Protein AF-A4FJW1-F1 (afdb_monomer_lite)

Foldseek 3Di:
DAAEEEEAQQQPPCLVVQLVLLVVLQHAEYEYCDPVSQVPHDPSYAYEHEADDDPRPQQDQRHAAYEYEPVCVVCQVVVCVRHVNHFYAYEAEADDDVSLVVLLVRLQPGQEYEYEYPDPDCVSVVVSVVSNVPHNHFYEYEDPDLVCLLVQLPPPVNHGSHYYYYDHDNPSSVSNSVSNDPDPPDDDDDDDDDPDDDDLPAFDKDWDDCLVPDDPVQADFDDPDPVHTDGDHFPNDDDPPDDDDPRDGDTDIDGDHPDDDDDDDDD

Secondary structure (DSSP, 8-state):
--EEEEE-TT-GGGHHHHHHHHHHTT-SEEEES-HHHHHTS-TTSEEEEEE-SSPPPP--TT-SEEEEEGGGGGGHHHHHHH-TTSEEEEEEEE-SHHHHHHHHHHHHH-SEEEEEE-SSSSHHHHHHHHHTTT-SSEEEEEESSTTHHHHHHHTTTT--SEEEEE--STTHHHHHHHHHS----------------------EEEEE--TTT--TT-EEEEEEETTEEEEEE-TTS-BTTB---TT-PPPEEEEE-------PPP-

Sequence (267 aa):
MKLCWLDIRGAGGAKDAIIEEAVHQRVDAVLSDDVADLASLPPTVTRVLMVSRGELPRAADEVDAVIVDSALDAERAEIAELYPKAEIGRFVEIVDSDTLDLACEAARTDPWSVLWFHEPTKIPLEIVLAAANNSKGGVITVARKMPDVEILCGVLERGSDGVMLAVNDVGDATEFKERTRASTPDLALVALTVTEINDVGMGDRACVDTCSYLREDEGLLIGSRSSGLVLSCSETHPCRTCRPGPSESTPAAFTRTRSRRTVGRTT

Radius of gyration: 24.91 Å; chains: 1; bounding box: 63×53×59 Å

InterPro domains:
  IPR002812 3-dehydroquinate synthase [PTHR33563] (49-235)
  IPR030960 3-dehydroquinate synthase, N-terminal domain [PF01959] (1-178)
  IPR056179 3-dehydroquinate synthase, C-terminal domain [PF26558] (192-239)

Organism: Saccharopolyspora erythraea (strain ATCC 11635 / DSM 40517 / JCM 4748 / NBRC 13426 / NCIMB 8594 / NRRL 2338) (NCBI:txid405948)

pLDDT: mean 80.31, std 16.77, range [32.91, 96.5]

Structure (mmCIF, N/CA/C/O backbone):
data_AF-A4FJW1-F1
#
_entry.id   AF-A4FJW1-F1
#
loop_
_atom_site.group_PDB
_atom_site.id
_atom_site.type_symbol
_atom_site.label_atom_id
_atom_site.label_alt_id
_atom_site.label_comp_id
_atom_site.label_asym_id
_atom_site.label_entity_id
_atom_site.label_seq_id
_atom_site.pdbx_PDB_ins_code
_atom_site.Cartn_x
_atom_site.Cartn_y
_atom_site.Cartn_z
_atom_site.occupancy
_atom_site.B_iso_or_equiv
_atom_site.auth_seq_id
_atom_site.auth_comp_id
_atom_site.auth_asym_id
_atom_site.auth_atom_id
_atom_site.pdbx_PDB_model_num
ATOM 1 N N . MET A 1 1 ? -9.946 -0.770 4.465 1.00 62.22 1 MET A N 1
ATOM 2 C CA . MET A 1 1 ? -8.881 -1.711 4.867 1.00 62.22 1 MET A CA 1
ATOM 3 C C . MET A 1 1 ? -7.693 -1.444 3.961 1.00 62.22 1 MET A C 1
ATOM 5 O O . MET A 1 1 ? -7.930 -1.135 2.802 1.00 62.22 1 MET A O 1
ATOM 9 N N . LYS A 1 2 ? -6.473 -1.433 4.499 1.00 81.62 2 LYS A N 1
ATOM 10 C CA . LYS A 1 2 ? -5.253 -1.140 3.734 1.00 81.62 2 LYS A CA 1
ATOM 11 C C . LYS A 1 2 ? -4.786 -2.378 2.979 1.00 81.62 2 LYS A C 1
ATOM 13 O O . LYS A 1 2 ? -4.938 -3.476 3.510 1.00 81.62 2 LYS A O 1
ATOM 18 N N . LEU A 1 3 ? -4.223 -2.183 1.789 1.00 90.56 3 LEU A N 1
ATOM 19 C CA . LEU A 1 3 ? -3.562 -3.255 1.050 1.00 90.56 3 LEU A CA 1
ATOM 20 C C . LEU A 1 3 ? -2.252 -3.631 1.757 1.00 90.56 3 LEU A C 1
ATOM 22 O O . LEU A 1 3 ? -1.462 -2.757 2.119 1.00 90.56 3 LEU A O 1
ATOM 26 N N . CYS A 1 4 ? -2.025 -4.927 1.944 1.00 93.12 4 CYS A N 1
ATOM 27 C CA . CYS A 1 4 ? -0.812 -5.493 2.525 1.00 93.12 4 CYS A CA 1
ATOM 28 C C . CYS A 1 4 ? 0.021 -6.143 1.423 1.00 93.12 4 CYS A C 1
ATOM 30 O O . CYS A 1 4 ? -0.367 -7.191 0.902 1.00 93.12 4 CYS A O 1
ATOM 32 N N . TRP A 1 5 ? 1.148 -5.527 1.075 1.00 96.06 5 TRP A N 1
ATOM 33 C CA . TRP A 1 5 ? 2.090 -6.054 0.090 1.00 96.06 5 TRP A CA 1
ATOM 34 C C . TRP A 1 5 ? 3.310 -6.637 0.806 1.00 96.06 5 TRP A C 1
ATOM 36 O O . TRP A 1 5 ? 3.876 -6.000 1.696 1.00 96.06 5 TRP A O 1
ATOM 46 N N . LEU A 1 6 ? 3.721 -7.843 0.432 1.00 95.25 6 LEU A N 1
ATOM 47 C CA . LEU A 1 6 ? 4.927 -8.477 0.964 1.00 95.25 6 LEU A CA 1
ATOM 48 C C . LEU A 1 6 ? 6.019 -8.516 -0.094 1.00 95.25 6 LEU A C 1
ATOM 50 O O . LEU A 1 6 ? 5.778 -8.999 -1.192 1.00 95.25 6 LEU A O 1
ATOM 54 N N . ASP A 1 7 ? 7.215 -8.051 0.247 1.00 95.25 7 ASP A N 1
ATOM 55 C CA . ASP A 1 7 ? 8.407 -8.195 -0.589 1.00 95.25 7 ASP A CA 1
ATOM 56 C C . ASP A 1 7 ? 9.228 -9.392 -0.091 1.00 95.25 7 ASP A C 1
ATOM 58 O O . ASP A 1 7 ? 9.720 -9.395 1.041 1.00 95.25 7 ASP A O 1
ATOM 62 N N . ILE A 1 8 ? 9.343 -10.422 -0.933 1.00 93.75 8 ILE A N 1
ATOM 63 C CA . ILE A 1 8 ? 10.013 -11.692 -0.609 1.00 93.75 8 ILE A CA 1
ATOM 64 C C . ILE A 1 8 ? 11.393 -11.828 -1.262 1.00 93.75 8 ILE A C 1
ATOM 66 O O . ILE A 1 8 ? 12.035 -12.872 -1.129 1.00 93.75 8 ILE A O 1
ATOM 70 N N . ARG A 1 9 ? 11.895 -10.790 -1.945 1.00 90.62 9 ARG A N 1
ATOM 71 C CA . ARG A 1 9 ? 13.197 -10.844 -2.639 1.00 90.62 9 ARG A CA 1
ATOM 72 C C . ARG A 1 9 ? 14.351 -11.183 -1.688 1.00 90.62 9 ARG A C 1
ATOM 74 O O . ARG A 1 9 ? 15.292 -11.874 -2.068 1.00 90.62 9 ARG A O 1
ATOM 81 N N . GLY A 1 10 ? 14.254 -10.746 -0.429 1.00 85.50 10 GLY A N 1
ATOM 82 C CA . GLY A 1 10 ? 15.247 -10.990 0.626 1.00 85.50 10 GLY A CA 1
ATOM 83 C C . GLY A 1 10 ? 15.102 -12.309 1.397 1.00 85.50 10 GLY A C 1
ATOM 84 O O . GLY A 1 10 ? 16.030 -12.689 2.106 1.00 85.50 10 GLY A O 1
ATOM 85 N N . ALA A 1 11 ? 13.996 -13.044 1.235 1.00 83.62 11 ALA A N 1
ATOM 86 C CA . ALA A 1 11 ? 13.625 -14.166 2.109 1.00 83.62 11 ALA A CA 1
ATOM 87 C C . ALA A 1 11 ? 14.491 -15.439 1.977 1.00 83.62 11 ALA A C 1
ATOM 89 O O . ALA A 1 11 ? 14.356 -16.383 2.760 1.00 83.62 11 ALA A O 1
ATOM 90 N N . GLY A 1 12 ? 15.390 -15.495 0.990 1.00 84.00 12 GLY A N 1
ATOM 91 C CA . GLY A 1 12 ? 16.345 -16.593 0.826 1.00 84.00 12 GLY A CA 1
ATOM 92 C C . GLY A 1 12 ? 15.683 -17.978 0.787 1.00 84.00 12 GLY A C 1
ATOM 93 O O . GLY A 1 12 ? 14.761 -18.217 0.014 1.00 84.00 12 GLY A O 1
ATOM 94 N N . GLY A 1 13 ? 16.169 -18.908 1.617 1.00 81.38 13 GLY A N 1
ATOM 95 C CA . GLY A 1 13 ? 15.688 -20.297 1.656 1.00 81.38 13 GLY A CA 1
ATOM 96 C C . GLY A 1 13 ? 14.349 -20.516 2.372 1.00 81.38 13 GLY A C 1
ATOM 97 O O . GLY A 1 13 ? 13.854 -21.638 2.362 1.00 81.38 13 GLY A O 1
ATOM 98 N N . ALA A 1 14 ? 13.774 -19.485 3.000 1.00 84.75 14 ALA A N 1
ATOM 99 C CA . ALA A 1 14 ? 12.484 -19.566 3.689 1.00 84.75 14 ALA A CA 1
ATOM 100 C C . ALA A 1 14 ? 11.297 -19.099 2.821 1.00 84.75 14 ALA A C 1
ATOM 102 O O . ALA A 1 14 ? 10.164 -19.116 3.299 1.00 84.75 14 ALA A O 1
ATOM 103 N N . LYS A 1 15 ? 11.538 -18.709 1.556 1.00 88.12 15 LYS A N 1
ATOM 104 C CA . LYS A 1 15 ? 10.526 -18.159 0.634 1.00 88.12 15 LYS A CA 1
ATOM 105 C C . LYS A 1 15 ? 9.228 -18.965 0.589 1.00 88.12 15 LYS A C 1
ATOM 107 O O . LYS A 1 15 ? 8.174 -18.388 0.823 1.00 88.12 15 LYS A O 1
ATOM 112 N N . ASP A 1 16 ? 9.301 -20.274 0.347 1.00 88.69 16 ASP A N 1
ATOM 113 C CA . ASP A 1 16 ? 8.104 -21.116 0.197 1.00 88.69 16 ASP A CA 1
ATOM 114 C C . ASP A 1 16 ? 7.223 -21.090 1.454 1.00 88.69 16 ASP A C 1
ATOM 116 O O . ASP A 1 16 ? 6.010 -20.907 1.371 1.00 88.69 16 ASP A O 1
ATOM 120 N N . ALA A 1 17 ? 7.840 -21.191 2.635 1.00 91.25 17 ALA A N 1
ATOM 121 C CA . ALA A 1 17 ? 7.123 -21.153 3.906 1.00 91.25 17 ALA A CA 1
ATOM 122 C C . ALA A 1 17 ? 6.486 -19.778 4.171 1.00 91.25 17 ALA A C 1
ATOM 124 O O . ALA A 1 17 ? 5.364 -19.704 4.671 1.00 91.25 17 ALA A O 1
ATOM 125 N N . ILE A 1 18 ? 7.175 -18.692 3.805 1.00 91.75 18 ILE A N 1
ATOM 126 C CA . ILE A 1 18 ? 6.642 -17.327 3.918 1.00 91.75 18 ILE A CA 1
ATOM 127 C C . ILE A 1 18 ? 5.484 -17.113 2.937 1.00 91.75 18 ILE A C 1
ATOM 129 O O . ILE A 1 18 ? 4.489 -16.492 3.301 1.00 91.75 18 ILE A O 1
ATOM 133 N N . ILE A 1 19 ? 5.570 -17.646 1.715 1.00 91.25 19 ILE A N 1
ATOM 134 C CA . ILE A 1 19 ? 4.483 -17.589 0.730 1.00 91.25 19 ILE A CA 1
ATOM 135 C C . ILE A 1 19 ? 3.250 -18.339 1.249 1.00 91.25 19 ILE A C 1
ATOM 137 O O . ILE A 1 19 ? 2.141 -17.801 1.208 1.00 91.25 19 ILE A O 1
ATOM 141 N N . GLU A 1 20 ? 3.423 -19.553 1.777 1.00 91.56 20 GLU A N 1
ATOM 142 C CA . GLU A 1 20 ? 2.324 -20.324 2.369 1.00 91.56 20 GLU A CA 1
ATOM 143 C C . GLU A 1 20 ? 1.661 -19.570 3.533 1.00 91.56 20 GLU A C 1
ATOM 145 O O . GLU A 1 20 ? 0.430 -19.478 3.603 1.00 91.56 20 GLU A O 1
ATOM 150 N N . GLU A 1 21 ? 2.466 -18.982 4.421 1.00 92.88 21 GLU A N 1
ATOM 151 C CA . GLU A 1 21 ? 1.977 -18.144 5.517 1.00 92.88 21 GLU A CA 1
ATOM 152 C C . GLU A 1 21 ? 1.213 -16.919 4.992 1.00 92.88 21 GLU A C 1
ATOM 154 O O . GLU A 1 21 ? 0.096 -16.640 5.432 1.00 92.88 21 GLU A O 1
ATOM 159 N N . ALA A 1 22 ? 1.780 -16.207 4.021 1.00 91.44 22 ALA A N 1
ATOM 160 C CA . ALA A 1 22 ? 1.201 -15.018 3.413 1.00 91.44 22 ALA A CA 1
ATOM 161 C C . ALA A 1 22 ? -0.181 -15.297 2.801 1.00 91.44 22 ALA A C 1
ATOM 163 O O . ALA A 1 22 ? -1.141 -14.551 3.033 1.00 91.44 22 ALA A O 1
ATOM 164 N N . VAL A 1 23 ? -0.307 -16.410 2.074 1.00 91.69 23 VAL A N 1
ATOM 165 C CA . VAL A 1 23 ? -1.580 -16.874 1.508 1.00 91.69 23 VAL A CA 1
ATOM 166 C C . VAL A 1 23 ? -2.587 -17.178 2.619 1.00 91.69 23 VAL A C 1
ATOM 168 O O . VAL A 1 23 ? -3.739 -16.742 2.536 1.00 91.69 23 VAL A O 1
ATOM 171 N N . HIS A 1 24 ? -2.169 -17.863 3.689 1.00 92.12 24 HIS A N 1
ATOM 172 C CA . HIS A 1 24 ? -3.034 -18.148 4.839 1.00 92.12 24 HIS A CA 1
ATOM 173 C C . HIS A 1 24 ? -3.551 -16.855 5.489 1.00 92.12 24 HIS A C 1
ATOM 175 O O . HIS A 1 24 ? -4.747 -16.728 5.766 1.00 92.12 24 HIS A O 1
ATOM 181 N N . GLN A 1 25 ? -2.669 -15.872 5.682 1.00 91.44 25 GLN A N 1
ATOM 182 C CA . GLN A 1 25 ? -2.999 -14.577 6.285 1.00 91.44 25 GLN A CA 1
ATOM 183 C C . GLN A 1 25 ? -3.766 -13.635 5.348 1.00 91.44 25 GLN A C 1
ATOM 185 O O . GLN A 1 25 ? -4.182 -12.549 5.770 1.00 91.44 25 GLN A O 1
ATOM 190 N N . ARG A 1 26 ? -4.016 -14.058 4.099 1.00 90.31 26 ARG A N 1
ATOM 191 C CA . ARG A 1 26 ? -4.726 -13.286 3.071 1.00 90.31 26 ARG A CA 1
ATOM 192 C C . ARG A 1 26 ? -4.074 -11.920 2.858 1.00 90.31 26 ARG A C 1
ATOM 194 O O . ARG A 1 26 ? -4.721 -10.872 2.988 1.00 90.31 26 ARG A O 1
ATOM 201 N N . VAL A 1 27 ? -2.768 -11.921 2.610 1.00 91.69 27 VAL A N 1
ATOM 202 C CA . VAL A 1 27 ? -2.104 -10.720 2.092 1.00 91.69 27 VAL A CA 1
ATOM 203 C C . VAL A 1 27 ? -2.650 -10.380 0.710 1.00 91.69 27 VAL A C 1
ATOM 205 O O . VAL A 1 27 ? -3.158 -11.247 0.002 1.00 91.69 27 VAL A O 1
ATOM 208 N N . ASP A 1 28 ? -2.588 -9.103 0.355 1.00 94.06 28 ASP A N 1
ATOM 209 C CA . ASP A 1 28 ? -3.227 -8.597 -0.857 1.00 94.06 28 ASP A CA 1
ATOM 210 C C . ASP A 1 28 ? -2.307 -8.760 -2.075 1.00 94.06 28 ASP A C 1
ATOM 212 O O . ASP A 1 28 ? -2.788 -9.011 -3.178 1.00 94.06 28 ASP A O 1
ATOM 216 N N . ALA A 1 29 ? -0.988 -8.667 -1.877 1.00 94.94 29 ALA A N 1
ATOM 217 C CA . ALA A 1 29 ? -0.009 -8.867 -2.937 1.00 94.94 29 ALA A CA 1
ATOM 218 C C . ALA A 1 29 ? 1.312 -9.446 -2.418 1.00 94.94 29 ALA A C 1
ATOM 220 O O . ALA A 1 29 ? 1.708 -9.199 -1.274 1.00 94.94 29 ALA A O 1
ATOM 221 N N . VAL A 1 30 ? 2.015 -10.160 -3.295 1.00 95.44 30 VAL A N 1
ATOM 222 C CA . VAL A 1 30 ? 3.387 -10.634 -3.077 1.00 95.44 30 VAL A CA 1
ATOM 223 C C . VAL A 1 30 ? 4.258 -10.132 -4.222 1.00 95.44 30 VAL A C 1
ATOM 225 O O . VAL A 1 30 ? 3.893 -10.262 -5.391 1.00 95.44 30 VAL A O 1
ATOM 228 N N . LEU A 1 31 ? 5.396 -9.547 -3.860 1.00 94.69 31 LEU A N 1
ATOM 229 C CA . LEU A 1 31 ? 6.377 -8.961 -4.754 1.00 94.69 31 LEU A CA 1
ATOM 230 C C . LEU A 1 31 ? 7.657 -9.799 -4.769 1.00 94.69 31 LEU A C 1
ATOM 232 O O . LEU A 1 31 ? 8.258 -10.039 -3.721 1.00 94.69 31 LEU A O 1
ATOM 236 N N . SER A 1 32 ? 8.089 -10.189 -5.968 1.00 92.50 32 SER A N 1
ATOM 237 C CA . SER A 1 32 ? 9.384 -10.832 -6.223 1.00 92.50 32 SER A CA 1
ATOM 238 C C . SER A 1 32 ? 10.032 -10.260 -7.487 1.00 92.50 32 SER A C 1
ATOM 240 O O . SER A 1 32 ? 9.374 -9.596 -8.286 1.00 92.50 32 SER A O 1
ATOM 242 N N . ASP A 1 33 ? 11.328 -10.489 -7.660 1.00 89.88 33 ASP A N 1
ATOM 243 C CA . ASP A 1 33 ? 12.075 -10.249 -8.899 1.00 89.88 33 ASP A CA 1
ATOM 244 C C . ASP A 1 33 ? 12.181 -11.510 -9.780 1.00 89.88 33 ASP A C 1
ATOM 246 O O . ASP A 1 33 ? 12.561 -11.413 -10.948 1.00 89.88 33 ASP A O 1
ATOM 250 N N . ASP A 1 34 ? 11.783 -12.675 -9.257 1.00 87.06 34 ASP A N 1
ATOM 251 C CA . ASP A 1 34 ? 11.676 -13.932 -9.996 1.00 87.06 34 ASP A CA 1
ATOM 252 C C . ASP A 1 34 ? 10.206 -14.309 -10.232 1.00 87.06 34 ASP A C 1
ATOM 254 O O . ASP A 1 34 ? 9.390 -14.401 -9.314 1.00 87.06 34 ASP A O 1
ATOM 258 N N . VAL A 1 35 ? 9.873 -14.577 -11.492 1.00 84.62 35 VAL A N 1
ATOM 259 C CA . VAL A 1 35 ? 8.549 -15.038 -11.919 1.00 84.62 35 VAL A CA 1
ATOM 260 C C . VAL A 1 35 ? 8.211 -16.408 -11.323 1.00 84.62 35 VAL A C 1
ATOM 262 O O . VAL A 1 35 ? 7.041 -16.678 -11.046 1.00 84.62 35 VAL A O 1
ATOM 265 N N . ALA A 1 36 ? 9.202 -17.282 -11.126 1.00 84.81 36 ALA A N 1
ATOM 266 C CA . ALA A 1 36 ? 8.968 -18.628 -10.607 1.00 84.81 36 ALA A CA 1
ATOM 267 C C . ALA A 1 36 ? 8.357 -18.607 -9.196 1.00 84.81 36 ALA A C 1
ATOM 269 O O . ALA A 1 36 ? 7.492 -19.432 -8.897 1.00 84.81 36 ALA A O 1
ATOM 270 N N . ASP A 1 37 ? 8.738 -17.622 -8.375 1.00 85.88 37 ASP A N 1
ATOM 271 C CA . ASP A 1 37 ? 8.179 -17.418 -7.034 1.00 85.88 37 ASP A CA 1
ATOM 272 C C . ASP A 1 37 ? 6.689 -17.035 -7.081 1.00 85.88 37 ASP A C 1
ATOM 274 O O . ASP A 1 37 ? 5.937 -17.319 -6.151 1.00 85.88 37 ASP A O 1
ATOM 278 N N . LEU A 1 38 ? 6.251 -16.384 -8.164 1.00 86.88 38 LEU A N 1
ATOM 279 C CA . LEU A 1 38 ? 4.892 -15.859 -8.312 1.00 86.88 38 LEU A CA 1
ATOM 280 C C . LEU A 1 38 ? 3.922 -16.867 -8.942 1.00 86.88 38 LEU A C 1
ATOM 282 O O . LEU A 1 38 ? 2.715 -16.775 -8.721 1.00 86.88 38 LEU A O 1
ATOM 286 N N . ALA A 1 39 ? 4.430 -17.835 -9.708 1.00 84.75 39 ALA A N 1
ATOM 287 C CA . ALA A 1 39 ? 3.616 -18.831 -10.411 1.00 84.75 39 ALA A CA 1
ATOM 288 C C . ALA A 1 39 ? 2.861 -19.781 -9.459 1.00 84.75 39 ALA A C 1
ATOM 290 O O . ALA A 1 39 ? 1.814 -20.326 -9.802 1.00 84.75 39 ALA A O 1
ATOM 291 N N . SER A 1 40 ? 3.382 -19.985 -8.245 1.00 82.00 40 SER A N 1
ATOM 292 C CA . SER A 1 40 ? 2.764 -20.843 -7.224 1.00 82.00 40 SER A CA 1
ATOM 293 C C . SER A 1 40 ? 1.611 -20.165 -6.471 1.00 82.00 40 SER A C 1
ATOM 295 O O . SER A 1 40 ? 0.880 -20.833 -5.733 1.00 82.00 40 SER A O 1
ATOM 297 N N . LEU A 1 41 ? 1.429 -18.851 -6.647 1.00 88.19 41 LEU A N 1
ATOM 298 C CA . LEU A 1 41 ? 0.451 -18.075 -5.895 1.00 88.19 41 LEU A CA 1
ATOM 299 C C . LEU A 1 41 ? -0.983 -18.317 -6.393 1.00 88.19 41 LEU A C 1
ATOM 301 O O . LEU A 1 41 ? -1.239 -18.381 -7.598 1.00 88.19 41 LEU A O 1
ATOM 305 N N . PRO A 1 42 ? -1.964 -18.412 -5.477 1.00 88.06 42 PRO A N 1
ATOM 306 C CA . PRO A 1 42 ? -3.366 -18.511 -5.852 1.00 88.06 42 PRO A CA 1
ATOM 307 C C . PRO A 1 42 ? -3.874 -17.187 -6.452 1.00 88.06 42 PRO A C 1
ATOM 309 O O . PRO A 1 42 ? -3.389 -16.118 -6.083 1.00 88.06 42 PRO A O 1
ATOM 312 N N . PRO A 1 43 ? -4.952 -17.213 -7.260 1.00 86.44 43 PRO A N 1
ATOM 313 C CA . PRO A 1 43 ? -5.519 -16.016 -7.898 1.00 86.44 43 PRO A CA 1
ATOM 314 C C . PRO A 1 43 ? -6.116 -14.997 -6.911 1.00 86.44 43 PRO A C 1
ATOM 316 O O . PRO A 1 43 ? -6.597 -13.945 -7.316 1.00 86.44 43 PRO A O 1
ATOM 319 N N . THR A 1 44 ? -6.154 -15.320 -5.616 1.00 89.12 44 THR A N 1
ATOM 320 C CA . THR A 1 44 ? -6.588 -14.409 -4.552 1.00 89.12 44 THR A CA 1
ATOM 321 C C . THR A 1 44 ? -5.507 -13.418 -4.128 1.00 89.12 44 THR A C 1
ATOM 323 O O . THR A 1 44 ? -5.829 -12.489 -3.394 1.00 89.12 44 THR A O 1
ATOM 326 N N . VAL A 1 45 ? -4.249 -13.639 -4.522 1.00 92.44 45 VAL A N 1
ATOM 327 C CA . VAL A 1 45 ? -3.104 -12.782 -4.195 1.00 92.44 45 VAL A CA 1
ATOM 328 C C . VAL A 1 45 ? -2.596 -12.148 -5.484 1.00 92.44 45 VAL A C 1
ATOM 330 O O . VAL A 1 45 ? -2.312 -12.861 -6.443 1.00 92.44 45 VAL A O 1
ATOM 333 N N . THR A 1 46 ? -2.458 -10.823 -5.502 1.00 93.88 46 THR A N 1
ATOM 334 C CA . THR A 1 46 ? -1.894 -10.107 -6.651 1.00 93.88 46 THR A CA 1
ATOM 335 C C . THR A 1 46 ? -0.415 -10.455 -6.799 1.00 93.88 46 THR A C 1
ATOM 337 O O . THR A 1 46 ? 0.379 -10.258 -5.873 1.00 93.88 46 THR A O 1
ATOM 340 N N . ARG A 1 47 ? -0.038 -10.959 -7.974 1.00 94.50 47 ARG A N 1
ATOM 341 C CA . ARG A 1 47 ? 1.340 -11.324 -8.321 1.00 94.50 47 ARG A CA 1
ATOM 342 C C . ARG A 1 47 ? 2.054 -10.097 -8.862 1.00 94.50 47 ARG A C 1
ATOM 344 O O . ARG A 1 47 ? 1.707 -9.608 -9.940 1.00 94.50 47 ARG A O 1
ATOM 351 N N . VAL A 1 48 ? 3.028 -9.595 -8.109 1.00 94.62 48 VAL A N 1
ATOM 352 C CA . VAL A 1 48 ? 3.739 -8.358 -8.433 1.00 94.62 48 VAL A CA 1
ATOM 353 C C . VAL A 1 48 ? 5.186 -8.668 -8.799 1.00 94.62 48 VAL A C 1
ATOM 355 O O . VAL A 1 48 ? 5.943 -9.187 -7.984 1.00 94.62 48 VAL A O 1
ATOM 358 N N . LEU A 1 49 ? 5.589 -8.329 -10.020 1.00 93.31 49 LEU A N 1
ATOM 359 C CA . LEU A 1 49 ? 6.974 -8.465 -10.463 1.00 93.31 49 LEU A CA 1
ATOM 360 C C . LEU A 1 49 ? 7.710 -7.135 -10.296 1.00 93.31 49 LEU A C 1
ATOM 362 O O . LEU A 1 49 ? 7.263 -6.109 -10.808 1.00 93.31 49 LEU A O 1
ATOM 366 N N . MET A 1 50 ? 8.857 -7.152 -9.626 1.00 91.88 50 MET A N 1
ATOM 367 C CA . MET A 1 50 ? 9.743 -5.998 -9.510 1.00 91.88 50 MET A CA 1
ATOM 368 C C . MET A 1 50 ? 10.847 -6.055 -10.561 1.00 91.88 50 MET A C 1
ATOM 370 O O . MET A 1 50 ? 11.603 -7.022 -10.630 1.00 91.88 50 MET A O 1
ATOM 374 N N . VAL A 1 51 ? 10.986 -4.981 -11.334 1.00 89.12 51 VAL A N 1
ATOM 375 C CA . VAL A 1 51 ? 12.035 -4.836 -12.345 1.00 89.12 51 VAL A CA 1
ATOM 376 C C . VAL A 1 51 ? 13.014 -3.759 -11.894 1.00 89.12 51 VAL A C 1
ATOM 378 O O . VAL A 1 51 ? 12.800 -2.563 -12.093 1.00 89.12 51 VAL A O 1
ATOM 381 N N . SER A 1 52 ? 14.110 -4.200 -11.281 1.00 75.44 52 SER A N 1
ATOM 382 C CA . SER A 1 52 ? 15.200 -3.351 -10.792 1.00 75.44 52 SER A CA 1
ATOM 383 C C . SER A 1 52 ? 16.522 -3.804 -11.413 1.00 75.44 52 SER A C 1
ATOM 385 O O . SER A 1 52 ? 17.157 -4.703 -10.884 1.00 75.44 52 SER A O 1
ATOM 387 N N . ARG A 1 53 ? 16.906 -3.194 -12.547 1.00 67.56 53 ARG A N 1
ATOM 388 C CA . ARG A 1 53 ? 18.154 -3.406 -13.327 1.00 67.56 53 ARG A CA 1
ATOM 389 C C . ARG A 1 53 ? 18.571 -4.873 -13.553 1.00 67.56 53 ARG A C 1
ATOM 391 O O . ARG A 1 53 ? 19.137 -5.511 -12.675 1.00 67.56 53 ARG A O 1
ATOM 398 N N . GLY A 1 54 ? 18.452 -5.362 -14.786 1.00 61.25 54 GLY A N 1
ATOM 399 C CA . GLY A 1 54 ? 18.925 -6.698 -15.168 1.00 61.25 54 GLY A CA 1
ATOM 400 C C . GLY A 1 54 ? 18.289 -7.189 -16.466 1.00 61.25 54 GLY A C 1
ATOM 401 O O . GLY A 1 54 ? 17.599 -6.425 -17.137 1.00 61.25 54 GLY A O 1
ATOM 402 N N . GLU A 1 55 ? 18.517 -8.455 -16.827 1.00 57.81 55 GLU A N 1
ATOM 403 C CA . GLU A 1 55 ? 17.748 -9.085 -17.905 1.00 57.81 55 GLU A CA 1
ATOM 404 C C . GLU A 1 55 ? 16.273 -9.140 -17.505 1.00 57.81 55 GLU A C 1
ATOM 406 O O . GLU A 1 55 ? 15.927 -9.657 -16.443 1.00 57.81 55 GLU A O 1
ATOM 411 N N . LEU A 1 56 ? 15.407 -8.603 -18.366 1.00 63.12 56 LEU A N 1
ATOM 412 C CA . LEU A 1 56 ? 13.966 -8.705 -18.189 1.00 63.12 56 LEU A CA 1
ATOM 413 C C . LEU A 1 56 ? 13.588 -10.190 -18.184 1.00 63.12 56 LEU A C 1
ATOM 415 O O . LEU A 1 56 ? 13.870 -10.886 -19.171 1.00 63.12 56 LEU A O 1
ATOM 419 N N . PRO A 1 57 ? 12.962 -10.701 -17.109 1.00 64.06 57 PRO A N 1
ATOM 420 C CA . PRO A 1 57 ? 12.495 -12.073 -17.106 1.00 64.06 57 PRO A CA 1
ATOM 421 C C . PRO A 1 57 ? 11.525 -12.256 -18.275 1.00 64.06 57 PRO A C 1
ATOM 423 O O . PRO A 1 57 ? 10.797 -11.335 -18.663 1.00 64.06 57 PRO A O 1
ATOM 426 N N . ARG A 1 58 ? 11.573 -13.433 -18.906 1.00 60.12 58 ARG A N 1
ATOM 427 C CA . ARG A 1 58 ? 10.724 -13.725 -20.066 1.00 60.12 58 ARG A CA 1
ATOM 428 C C . ARG A 1 58 ? 9.262 -13.570 -19.668 1.00 60.12 58 ARG A C 1
ATOM 430 O O . ARG A 1 58 ? 8.871 -14.077 -18.621 1.00 60.12 58 ARG A O 1
ATOM 437 N N . ALA A 1 59 ? 8.498 -12.912 -20.541 1.00 59.59 59 ALA A N 1
ATOM 438 C CA . ALA A 1 59 ? 7.077 -12.652 -20.373 1.00 59.59 59 ALA A CA 1
ATOM 439 C C . ALA A 1 59 ? 6.356 -13.881 -19.817 1.00 59.59 59 ALA A C 1
ATOM 441 O O . ALA A 1 59 ? 6.293 -14.935 -20.456 1.00 59.59 59 ALA A O 1
ATOM 442 N N . ALA A 1 60 ? 5.839 -13.727 -18.609 1.00 58.53 60 ALA A N 1
ATOM 443 C CA . ALA A 1 60 ? 5.002 -14.709 -17.968 1.00 58.53 60 ALA A CA 1
ATOM 444 C C . ALA A 1 60 ? 3.575 -14.186 -17.984 1.00 58.53 60 ALA A C 1
ATOM 446 O O . ALA A 1 60 ? 3.299 -13.094 -17.492 1.00 58.53 60 ALA A O 1
ATOM 447 N N . ASP A 1 61 ? 2.662 -14.982 -18.535 1.00 62.16 61 ASP A N 1
ATOM 448 C CA . ASP A 1 61 ? 1.223 -14.689 -18.591 1.00 62.16 61 ASP A CA 1
ATOM 449 C C . ASP A 1 61 ? 0.551 -14.626 -17.200 1.00 62.16 61 ASP A C 1
ATOM 451 O O . ASP A 1 61 ? -0.662 -14.446 -17.097 1.00 62.16 61 ASP A O 1
ATOM 455 N N . GLU A 1 62 ? 1.331 -14.790 -16.133 1.00 76.50 62 GLU A N 1
ATOM 456 C CA . GLU A 1 62 ? 0.898 -15.009 -14.757 1.00 76.50 62 GLU A CA 1
ATOM 457 C C . GLU A 1 62 ? 1.298 -13.869 -13.806 1.00 76.50 62 GLU A C 1
ATOM 459 O O . GLU A 1 62 ? 1.293 -14.053 -12.596 1.00 76.50 62 GLU A O 1
ATOM 464 N N . VAL A 1 63 ? 1.635 -12.683 -14.314 1.00 87.94 63 VAL A N 1
ATOM 465 C CA . VAL A 1 63 ? 1.893 -11.497 -13.479 1.00 87.94 63 VAL A CA 1
ATOM 466 C C . VAL A 1 63 ? 0.728 -10.518 -13.605 1.00 87.94 63 VAL A C 1
ATOM 468 O O . VAL A 1 63 ? 0.305 -10.202 -14.717 1.00 87.94 63 VAL A O 1
ATOM 471 N N . ASP A 1 64 ? 0.217 -10.033 -12.472 1.00 91.94 64 ASP A N 1
ATOM 472 C CA . ASP A 1 64 ? -0.928 -9.114 -12.427 1.00 91.94 64 ASP A CA 1
ATOM 473 C C . ASP A 1 64 ? -0.475 -7.644 -12.462 1.00 91.94 64 ASP A C 1
ATOM 475 O O . ASP A 1 64 ? -1.126 -6.807 -13.088 1.00 91.94 64 ASP A O 1
ATOM 479 N N . ALA A 1 65 ? 0.665 -7.327 -11.838 1.00 92.94 65 ALA A N 1
ATOM 480 C CA . ALA A 1 65 ? 1.269 -5.998 -11.878 1.00 92.94 65 ALA A CA 1
ATOM 481 C C . ALA A 1 65 ? 2.796 -6.064 -12.010 1.00 92.94 65 ALA A C 1
ATOM 483 O O . ALA A 1 65 ? 3.450 -6.923 -11.419 1.00 92.94 65 ALA A O 1
ATOM 484 N N . VAL A 1 66 ? 3.378 -5.127 -12.757 1.00 93.44 66 VAL A N 1
ATOM 485 C CA . VAL A 1 66 ? 4.832 -4.980 -12.902 1.00 93.44 66 VAL A CA 1
ATOM 486 C C . VAL A 1 66 ? 5.234 -3.617 -12.366 1.00 93.44 66 VAL A C 1
ATOM 488 O O . VAL A 1 66 ? 4.763 -2.592 -12.854 1.00 93.44 66 VAL A O 1
ATOM 491 N N . ILE A 1 67 ? 6.114 -3.597 -11.373 1.00 94.75 67 ILE A N 1
ATOM 492 C CA . ILE A 1 67 ? 6.646 -2.372 -10.785 1.00 94.75 67 ILE A CA 1
ATOM 493 C C . ILE A 1 67 ? 8.050 -2.145 -11.336 1.00 94.75 67 ILE A C 1
ATOM 495 O O . ILE A 1 67 ? 8.959 -2.944 -11.111 1.00 94.75 67 ILE A O 1
ATOM 499 N N . VAL A 1 68 ? 8.219 -1.049 -12.071 1.00 93.25 68 VAL A N 1
ATOM 500 C CA . VAL A 1 68 ? 9.485 -0.686 -12.715 1.00 93.25 68 VAL A CA 1
ATOM 501 C C . VAL A 1 68 ? 10.211 0.348 -11.866 1.00 93.25 68 VAL A C 1
ATOM 503 O O . VAL A 1 68 ? 9.628 1.364 -11.488 1.00 93.25 68 VAL A O 1
ATOM 506 N N . ASP A 1 69 ? 11.484 0.099 -11.569 1.00 93.06 69 ASP A N 1
ATOM 507 C CA . ASP A 1 69 ? 12.347 1.070 -10.896 1.00 93.06 69 ASP A CA 1
ATOM 508 C C . ASP A 1 69 ? 12.436 2.381 -11.695 1.00 93.06 69 ASP A C 1
ATOM 510 O O . ASP A 1 69 ? 12.590 2.361 -12.919 1.00 93.06 69 ASP A O 1
ATOM 514 N N . SER A 1 70 ? 12.359 3.528 -11.017 1.00 89.81 70 SER A N 1
ATOM 515 C CA . SER A 1 70 ? 12.447 4.848 -11.648 1.00 89.81 70 SER A CA 1
ATOM 516 C C . SER A 1 70 ? 13.738 5.062 -12.444 1.00 89.81 70 SER A C 1
ATOM 518 O O . SER A 1 70 ? 13.757 5.867 -13.373 1.00 89.81 70 SER A O 1
ATOM 520 N N . ALA A 1 71 ? 14.811 4.323 -12.153 1.00 87.56 71 ALA A N 1
ATOM 521 C CA . ALA A 1 71 ? 16.032 4.345 -12.950 1.00 87.56 71 ALA A CA 1
ATOM 522 C C . ALA A 1 71 ? 15.859 3.760 -14.367 1.00 87.56 71 ALA A C 1
ATOM 524 O O . ALA A 1 71 ? 16.695 4.030 -15.229 1.00 87.56 71 ALA A O 1
ATOM 525 N N . LEU A 1 72 ? 14.811 2.966 -14.606 1.00 85.94 72 LEU A N 1
ATOM 526 C CA . LEU A 1 72 ? 14.480 2.321 -15.883 1.00 85.94 72 LEU A CA 1
ATOM 527 C C . LEU A 1 72 ? 13.227 2.925 -16.533 1.00 85.94 72 LEU A C 1
ATOM 529 O O . LEU A 1 72 ? 12.581 2.295 -17.369 1.00 85.94 72 LEU A O 1
ATOM 533 N N . ASP A 1 73 ? 12.873 4.162 -16.177 1.00 83.81 73 ASP A N 1
ATOM 534 C CA . ASP A 1 73 ? 11.636 4.798 -16.640 1.00 83.81 73 ASP A CA 1
ATOM 535 C C . ASP A 1 73 ? 11.516 4.865 -18.172 1.00 83.81 73 ASP A C 1
ATOM 537 O O . ASP A 1 73 ? 10.426 4.716 -18.728 1.00 83.81 73 ASP A O 1
ATOM 541 N N . ALA A 1 74 ? 12.654 5.026 -18.855 1.00 85.38 74 ALA A N 1
ATOM 542 C CA . ALA A 1 74 ? 12.745 5.051 -20.313 1.00 85.38 74 ALA A CA 1
ATOM 543 C C . ALA A 1 74 ? 12.358 3.711 -20.967 1.00 85.38 74 ALA A C 1
ATOM 545 O O . ALA A 1 74 ? 11.827 3.705 -22.075 1.00 85.38 74 ALA A O 1
ATOM 546 N N . GLU A 1 75 ? 12.584 2.593 -20.277 1.00 85.88 75 GLU A N 1
ATOM 547 C CA . GLU A 1 75 ? 12.309 1.231 -20.757 1.00 85.88 75 GLU A CA 1
ATOM 548 C C . GLU A 1 75 ? 10.878 0.781 -20.415 1.00 85.88 75 GLU A C 1
ATOM 550 O O . GLU A 1 75 ? 10.414 -0.256 -20.886 1.00 85.88 75 GLU A O 1
ATOM 555 N N . ARG A 1 76 ? 10.120 1.573 -19.639 1.00 85.88 76 ARG A N 1
ATOM 556 C CA . ARG A 1 76 ? 8.763 1.218 -19.184 1.00 85.88 76 ARG A CA 1
ATOM 557 C C . ARG A 1 76 ? 7.804 0.913 -20.338 1.00 85.88 76 ARG A C 1
ATOM 559 O O . ARG A 1 76 ? 6.944 0.049 -20.193 1.00 85.88 76 ARG A O 1
ATOM 566 N N . ALA A 1 77 ? 7.940 1.605 -21.470 1.00 86.31 77 ALA A N 1
ATOM 567 C CA . ALA A 1 77 ? 7.115 1.351 -22.652 1.00 86.31 77 ALA A CA 1
ATOM 568 C C . ALA A 1 77 ? 7.386 -0.039 -23.253 1.00 86.31 77 ALA A C 1
ATOM 570 O O . ALA A 1 77 ? 6.445 -0.762 -23.564 1.00 86.31 77 ALA A O 1
ATOM 571 N N . GLU A 1 78 ? 8.656 -0.438 -23.339 1.00 86.38 78 GLU A N 1
ATOM 572 C CA . GLU A 1 78 ? 9.058 -1.763 -23.825 1.00 86.38 78 GLU A CA 1
ATOM 573 C C . GLU A 1 78 ? 8.598 -2.864 -22.856 1.00 86.38 78 GLU A C 1
ATOM 575 O O . GLU A 1 78 ? 8.083 -3.902 -23.270 1.00 86.38 78 GLU A O 1
ATOM 580 N N . ILE A 1 79 ? 8.687 -2.608 -21.546 1.00 85.62 79 ILE A N 1
ATOM 581 C CA . ILE A 1 79 ? 8.184 -3.517 -20.505 1.00 85.62 79 ILE A CA 1
ATOM 582 C C . ILE A 1 79 ? 6.659 -3.674 -20.597 1.00 85.62 79 ILE A C 1
ATOM 584 O O . ILE A 1 79 ? 6.148 -4.786 -20.465 1.00 85.62 79 ILE A O 1
ATOM 588 N N . ALA A 1 80 ? 5.922 -2.595 -20.871 1.00 86.88 80 ALA A N 1
ATOM 589 C CA . ALA A 1 80 ? 4.472 -2.653 -21.051 1.00 86.88 80 ALA A CA 1
ATOM 590 C C . ALA A 1 80 ? 4.067 -3.515 -22.262 1.00 86.88 80 ALA A C 1
ATOM 592 O O . ALA A 1 80 ? 3.056 -4.213 -22.211 1.00 86.88 80 ALA A O 1
ATOM 593 N N . GLU A 1 81 ? 4.866 -3.509 -23.335 1.00 86.81 81 GLU A N 1
ATOM 594 C CA . GLU A 1 81 ? 4.651 -4.379 -24.500 1.00 86.81 81 GLU A CA 1
ATOM 595 C C . GLU A 1 81 ? 4.949 -5.854 -24.198 1.00 86.81 81 GLU A C 1
ATOM 597 O O . GLU A 1 81 ? 4.272 -6.739 -24.726 1.00 86.81 81 GLU A O 1
ATOM 602 N N . LEU A 1 82 ? 5.926 -6.130 -23.327 1.00 84.94 82 LEU A N 1
ATOM 603 C CA . LEU A 1 82 ? 6.253 -7.487 -22.874 1.00 84.94 82 LEU A CA 1
ATOM 604 C C . LEU A 1 82 ? 5.183 -8.074 -21.941 1.00 84.94 82 LEU A C 1
ATOM 606 O O . LEU A 1 82 ? 4.971 -9.287 -21.951 1.00 84.94 82 LEU A O 1
ATOM 610 N N . TYR A 1 83 ? 4.493 -7.227 -21.173 1.00 85.75 83 TYR A N 1
ATOM 611 C CA . TYR A 1 83 ? 3.475 -7.623 -20.196 1.00 85.75 83 TYR A CA 1
ATOM 612 C C . TYR A 1 83 ? 2.127 -6.922 -20.446 1.00 85.75 83 TYR A C 1
ATOM 614 O O . TYR A 1 83 ? 1.638 -6.186 -19.590 1.00 85.75 83 TYR A O 1
ATOM 622 N N . PRO A 1 84 ? 1.453 -7.177 -21.583 1.00 84.31 84 PRO A N 1
ATOM 623 C CA . PRO A 1 84 ? 0.273 -6.411 -22.000 1.00 84.31 84 PRO A CA 1
ATOM 624 C C . PRO A 1 84 ? -0.970 -6.624 -21.119 1.00 84.31 84 PRO A C 1
ATOM 626 O O . PRO A 1 84 ? -1.942 -5.880 -21.236 1.00 84.31 84 PRO A O 1
ATOM 629 N N . LYS A 1 85 ? -0.977 -7.669 -20.281 1.00 86.12 85 LYS A N 1
ATOM 630 C CA . LYS A 1 85 ? -2.070 -7.975 -19.345 1.00 86.12 85 LYS A CA 1
ATOM 631 C C . LYS A 1 85 ? -1.831 -7.417 -17.940 1.00 86.12 85 LYS A C 1
ATOM 633 O O . LYS A 1 85 ? -2.777 -7.404 -17.160 1.00 86.12 85 LYS A O 1
ATOM 638 N N . ALA A 1 86 ? -0.603 -7.004 -17.626 1.00 90.12 86 ALA A N 1
ATOM 639 C CA . ALA A 1 86 ? -0.234 -6.557 -16.292 1.00 90.12 86 ALA A CA 1
ATOM 640 C C . ALA A 1 86 ? -0.402 -5.041 -16.155 1.00 90.12 86 ALA A C 1
ATOM 642 O O . ALA A 1 86 ? -0.164 -4.279 -17.094 1.00 90.12 86 ALA A O 1
ATOM 643 N N . GLU A 1 87 ? -0.774 -4.588 -14.962 1.00 93.31 87 GLU A N 1
ATOM 644 C CA . GLU A 1 87 ? -0.767 -3.165 -14.636 1.00 93.31 87 GLU A CA 1
ATOM 645 C C . GLU A 1 87 ? 0.669 -2.696 -14.393 1.00 93.31 87 GLU A C 1
ATOM 647 O O . GLU A 1 87 ? 1.376 -3.227 -13.537 1.00 93.31 87 GLU A O 1
ATOM 652 N N . ILE A 1 88 ? 1.115 -1.690 -15.145 1.00 93.00 88 ILE A N 1
ATOM 653 C CA . ILE A 1 88 ? 2.485 -1.183 -15.043 1.00 93.00 88 ILE A CA 1
ATOM 654 C C . ILE A 1 88 ? 2.529 -0.027 -14.047 1.00 93.00 88 ILE A C 1
ATOM 656 O O . ILE A 1 88 ? 1.919 1.016 -14.276 1.00 93.00 88 ILE A O 1
ATOM 660 N N . GLY A 1 89 ? 3.259 -0.215 -12.953 1.00 94.06 89 GLY A N 1
ATOM 661 C CA . GLY A 1 89 ? 3.516 0.793 -11.933 1.00 94.06 89 GLY A CA 1
ATOM 662 C C . GLY A 1 89 ? 4.979 1.220 -11.869 1.00 94.06 89 GLY A C 1
ATOM 663 O O . GLY A 1 89 ? 5.849 0.655 -12.538 1.00 94.06 89 GLY A O 1
ATOM 664 N N . ARG A 1 90 ? 5.258 2.216 -11.027 1.00 94.88 90 ARG A N 1
ATOM 665 C CA . ARG A 1 90 ? 6.610 2.746 -10.798 1.00 94.88 90 ARG A CA 1
ATOM 666 C C . ARG A 1 90 ? 7.037 2.540 -9.349 1.00 94.88 90 ARG A C 1
ATOM 668 O O . ARG A 1 90 ? 6.251 2.769 -8.429 1.00 94.88 90 ARG A O 1
ATOM 675 N N . PHE A 1 91 ? 8.292 2.155 -9.147 1.00 96.19 91 PHE A N 1
ATOM 676 C CA . PHE A 1 91 ? 8.975 2.251 -7.863 1.00 96.19 91 PHE A CA 1
ATOM 677 C C . PHE A 1 91 ? 9.806 3.531 -7.824 1.00 96.19 91 PHE A C 1
ATOM 679 O O . PHE A 1 91 ? 10.608 3.775 -8.723 1.00 96.19 91 PHE A O 1
ATOM 686 N N . VAL A 1 92 ? 9.619 4.350 -6.791 1.00 96.00 92 VAL A N 1
ATOM 687 C CA . VAL A 1 92 ? 10.366 5.599 -6.609 1.00 96.00 92 VAL A CA 1
ATOM 688 C C . VAL A 1 92 ? 11.004 5.615 -5.227 1.00 96.00 92 VAL A C 1
ATOM 690 O O . VAL A 1 92 ? 10.320 5.649 -4.200 1.00 96.00 92 VAL A O 1
ATOM 693 N N . GLU A 1 93 ? 12.333 5.624 -5.211 1.00 95.50 93 GLU A N 1
ATOM 694 C CA . GLU A 1 93 ? 13.127 5.954 -4.033 1.00 95.50 93 GLU A CA 1
ATOM 695 C C . GLU A 1 93 ? 13.222 7.480 -3.900 1.00 95.50 93 GLU A C 1
ATOM 697 O O . GLU A 1 93 ? 13.686 8.170 -4.805 1.00 95.50 93 GLU A O 1
ATOM 702 N N . ILE A 1 94 ? 12.745 8.012 -2.775 1.00 95.06 94 ILE A N 1
ATOM 703 C CA . ILE A 1 94 ? 12.591 9.446 -2.528 1.00 95.06 94 ILE A CA 1
ATOM 704 C C . ILE A 1 94 ? 13.682 9.895 -1.563 1.00 95.06 94 ILE A C 1
ATOM 706 O O . ILE A 1 94 ? 13.662 9.566 -0.367 1.00 95.06 94 ILE A O 1
ATOM 710 N N . VAL A 1 95 ? 14.624 10.659 -2.109 1.00 94.50 95 VAL A N 1
ATOM 711 C CA . VAL A 1 95 ? 15.822 11.164 -1.423 1.00 94.50 95 VAL A CA 1
ATOM 712 C C . VAL A 1 95 ? 15.925 12.689 -1.461 1.00 94.50 95 VAL A C 1
ATOM 714 O O . VAL A 1 95 ? 16.605 13.273 -0.622 1.00 94.50 95 VAL A O 1
ATOM 717 N N . ASP A 1 96 ? 15.246 13.341 -2.405 1.00 93.12 96 ASP A N 1
ATOM 718 C CA . ASP A 1 96 ? 15.324 14.780 -2.663 1.00 93.12 96 ASP A CA 1
ATOM 719 C C . ASP A 1 96 ? 14.016 15.336 -3.265 1.00 93.12 96 ASP A C 1
ATOM 721 O O . ASP A 1 96 ? 12.993 14.650 -3.329 1.00 93.12 96 ASP A O 1
ATOM 725 N N . SER A 1 97 ? 14.027 16.613 -3.662 1.00 93.19 97 SER A N 1
ATOM 726 C CA . SER A 1 97 ? 12.873 17.275 -4.282 1.00 93.19 97 SER A CA 1
ATOM 727 C C . SER A 1 97 ? 12.501 16.678 -5.634 1.00 93.19 97 SER A C 1
ATOM 729 O O . SER A 1 97 ? 11.319 16.545 -5.933 1.00 93.19 97 SER A O 1
ATOM 731 N N . ASP A 1 98 ? 13.491 16.295 -6.434 1.00 94.44 98 ASP A N 1
ATOM 732 C CA . ASP A 1 98 ? 13.274 15.866 -7.814 1.00 94.44 98 ASP A CA 1
ATOM 733 C C . ASP A 1 98 ? 12.625 14.472 -7.831 1.00 94.44 98 ASP A C 1
ATOM 735 O O . ASP A 1 98 ? 11.661 14.217 -8.556 1.00 94.44 98 ASP A O 1
ATOM 739 N N . THR A 1 99 ? 13.086 13.583 -6.949 1.00 95.50 99 THR A N 1
ATOM 740 C CA . THR A 1 99 ? 12.470 12.269 -6.718 1.00 95.50 99 THR A CA 1
ATOM 741 C C . THR A 1 99 ? 11.093 12.370 -6.054 1.00 95.50 99 THR A C 1
ATOM 743 O O . THR A 1 99 ? 10.213 11.556 -6.345 1.00 95.50 99 THR A O 1
ATOM 746 N N . LEU A 1 100 ? 10.851 13.387 -5.218 1.00 95.50 100 LEU A N 1
ATOM 747 C CA . LEU A 1 100 ? 9.521 13.663 -4.663 1.00 95.50 100 LEU A CA 1
ATOM 748 C C . LEU A 1 100 ? 8.528 14.125 -5.740 1.00 95.50 100 LEU A C 1
ATOM 750 O O . LEU A 1 100 ? 7.377 13.680 -5.744 1.00 95.50 100 LEU A O 1
ATOM 754 N N . ASP A 1 101 ? 8.960 14.981 -6.664 1.00 96.00 101 ASP A N 1
ATOM 755 C CA . ASP A 1 101 ? 8.132 15.427 -7.785 1.00 96.00 101 ASP A CA 1
ATOM 756 C C . ASP A 1 101 ? 7.780 14.253 -8.708 1.00 96.00 101 ASP A C 1
ATOM 758 O O . ASP A 1 101 ? 6.613 14.097 -9.088 1.00 96.00 101 ASP A O 1
ATOM 762 N N . LEU A 1 102 ? 8.745 13.363 -8.973 1.00 95.44 102 LEU A N 1
ATOM 763 C CA . LEU A 1 102 ? 8.515 12.120 -9.712 1.00 95.44 102 LEU A CA 1
ATOM 764 C C . LEU A 1 102 ? 7.518 11.194 -9.000 1.00 95.44 102 LEU A C 1
ATOM 766 O O . LEU A 1 102 ? 6.650 10.607 -9.647 1.00 95.44 102 LEU A O 1
ATOM 770 N N . ALA A 1 103 ? 7.604 11.070 -7.673 1.00 95.62 103 ALA A N 1
ATOM 771 C CA . ALA A 1 103 ? 6.645 10.299 -6.882 1.00 95.62 103 ALA A CA 1
ATOM 772 C C . ALA A 1 103 ? 5.231 10.897 -6.953 1.00 95.62 103 ALA A C 1
ATOM 774 O O . ALA A 1 103 ? 4.249 10.164 -7.070 1.00 95.62 103 ALA A O 1
ATOM 775 N N . CYS A 1 104 ? 5.114 12.227 -6.931 1.00 95.62 104 CYS A N 1
ATOM 776 C CA . CYS A 1 104 ? 3.835 12.910 -7.109 1.00 95.62 104 CYS A CA 1
ATOM 777 C C . CYS A 1 104 ? 3.261 12.707 -8.516 1.00 95.62 104 CYS A C 1
ATOM 779 O O . CYS A 1 104 ? 2.045 12.618 -8.671 1.00 95.62 104 CYS A O 1
ATOM 781 N N . GLU A 1 105 ? 4.108 12.675 -9.546 1.00 94.94 105 GLU A N 1
ATOM 782 C CA . GLU A 1 105 ? 3.691 12.341 -10.908 1.00 94.94 105 GLU A CA 1
ATOM 783 C C . GLU A 1 105 ? 3.191 10.902 -10.999 1.00 94.94 105 GLU A C 1
ATOM 785 O O . GLU A 1 105 ? 2.047 10.705 -11.406 1.00 94.94 105 GLU A O 1
ATOM 790 N N . ALA A 1 106 ? 3.989 9.939 -10.526 1.00 94.25 106 ALA A N 1
ATOM 791 C CA . ALA A 1 106 ? 3.626 8.523 -10.480 1.00 94.25 106 ALA A CA 1
ATOM 792 C C . ALA A 1 106 ? 2.253 8.329 -9.825 1.00 94.25 106 ALA A C 1
ATOM 794 O O . ALA A 1 106 ? 1.347 7.749 -10.419 1.00 94.25 106 ALA A O 1
ATOM 795 N N . ALA A 1 107 ? 2.050 8.924 -8.646 1.00 93.75 107 ALA A N 1
ATOM 796 C CA . ALA A 1 107 ? 0.817 8.765 -7.884 1.00 93.75 107 ALA A CA 1
ATOM 797 C C . ALA A 1 107 ? -0.426 9.367 -8.572 1.00 93.75 107 ALA A C 1
ATOM 799 O O . ALA A 1 107 ? -1.561 9.020 -8.229 1.00 93.75 107 ALA A O 1
ATOM 800 N N . ARG A 1 108 ? -0.241 10.279 -9.537 1.00 92.81 108 ARG A N 1
ATOM 801 C CA . ARG A 1 108 ? -1.331 10.854 -10.341 1.00 92.81 108 ARG A CA 1
ATOM 802 C C . ARG A 1 108 ? -1.652 10.028 -11.579 1.00 92.81 108 ARG A C 1
ATOM 804 O O . ARG A 1 108 ? -2.820 9.987 -11.969 1.00 92.81 108 ARG A O 1
ATOM 811 N N . THR A 1 109 ? -0.638 9.463 -12.227 1.00 92.50 109 THR A N 1
ATOM 812 C CA . THR A 1 109 ? -0.768 8.887 -13.573 1.00 92.50 109 THR A CA 1
ATOM 813 C C . THR A 1 109 ? -0.819 7.373 -13.579 1.00 92.50 109 THR A C 1
ATOM 815 O O . THR A 1 109 ? -1.525 6.801 -14.410 1.00 92.50 109 THR A O 1
ATOM 818 N N . ASP A 1 110 ? -0.087 6.734 -12.674 1.00 93.44 110 ASP A N 1
ATOM 819 C CA . ASP A 1 110 ? 0.212 5.314 -12.763 1.00 93.44 110 ASP A CA 1
ATOM 820 C C . ASP A 1 110 ? -0.821 4.502 -11.960 1.00 93.44 110 ASP A C 1
ATOM 822 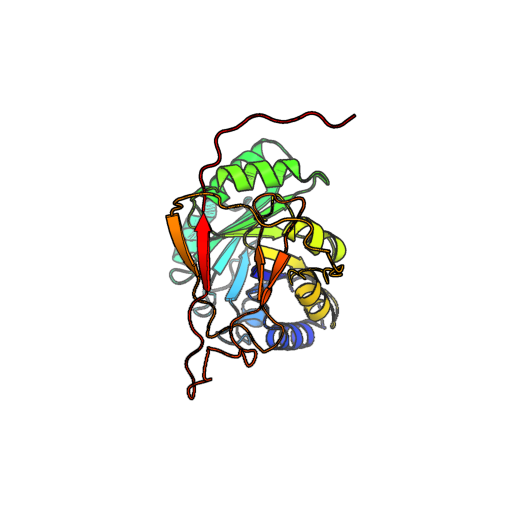O O . ASP A 1 110 ? -1.259 4.948 -10.895 1.00 93.44 110 ASP A O 1
ATOM 826 N N . PRO A 1 111 ? -1.216 3.302 -12.426 1.00 93.38 111 PRO A N 1
ATOM 827 C CA . PRO A 1 111 ? -2.082 2.394 -11.672 1.00 93.38 111 PRO A CA 1
ATOM 828 C C . PRO A 1 111 ? -1.526 2.044 -10.289 1.00 93.38 111 PRO A C 1
ATOM 830 O O . PRO A 1 111 ? -2.290 1.955 -9.333 1.00 93.38 111 PRO A O 1
ATOM 833 N N . TRP A 1 112 ? -0.202 1.897 -10.179 1.00 95.50 112 TRP A N 1
ATOM 834 C CA . TRP A 1 112 ? 0.492 1.612 -8.925 1.00 95.50 112 TRP A CA 1
ATOM 835 C C . TRP A 1 112 ? 1.738 2.479 -8.777 1.00 95.50 112 TRP A C 1
ATOM 837 O O . TRP A 1 112 ? 2.566 2.566 -9.683 1.00 95.50 112 TRP A O 1
ATOM 847 N N . SER A 1 113 ? 1.894 3.086 -7.606 1.00 95.31 113 SER A N 1
ATOM 848 C CA . SER A 1 113 ? 3.094 3.828 -7.214 1.00 95.31 113 SER A CA 1
ATOM 849 C C . SER A 1 113 ? 3.647 3.261 -5.919 1.00 95.31 113 SER A C 1
ATOM 851 O O . SER A 1 113 ? 3.016 3.395 -4.871 1.00 95.31 113 SER A O 1
ATOM 853 N N . VAL A 1 114 ? 4.819 2.632 -5.983 1.00 96.50 114 VAL A N 1
ATOM 854 C CA . VAL A 1 114 ? 5.508 2.069 -4.819 1.00 96.50 114 VAL A CA 1
ATOM 855 C C . VAL A 1 114 ? 6.594 3.040 -4.370 1.00 96.50 114 VAL A C 1
ATOM 857 O O . VAL A 1 114 ? 7.537 3.313 -5.105 1.00 96.50 114 VAL A O 1
ATOM 860 N N . LEU A 1 115 ? 6.455 3.594 -3.170 1.00 95.81 115 LEU A N 1
ATOM 861 C CA . LEU A 1 115 ? 7.251 4.733 -2.715 1.00 95.81 115 LEU A CA 1
ATOM 862 C C . LEU A 1 115 ? 8.097 4.370 -1.501 1.00 95.81 115 LEU A C 1
ATOM 864 O O . LEU A 1 115 ? 7.566 3.940 -0.472 1.00 95.81 115 LEU A O 1
ATOM 868 N N . TRP A 1 116 ? 9.405 4.602 -1.586 1.00 95.19 116 TRP A N 1
ATOM 869 C CA . TRP A 1 116 ? 10.326 4.408 -0.471 1.00 95.19 116 TRP A CA 1
ATOM 870 C C . TRP A 1 116 ? 10.964 5.734 -0.058 1.00 95.19 116 TRP A C 1
ATOM 872 O O . TRP A 1 116 ? 11.714 6.337 -0.812 1.00 95.19 116 TRP A O 1
ATOM 882 N N . PHE A 1 117 ? 10.666 6.204 1.152 1.00 93.31 117 PHE A N 1
ATOM 883 C CA . PHE A 1 117 ? 11.104 7.515 1.642 1.00 93.31 117 PHE A CA 1
ATOM 884 C C . PHE A 1 117 ? 12.318 7.380 2.548 1.00 93.31 117 PHE A C 1
ATOM 886 O O . PHE A 1 117 ? 12.196 6.710 3.566 1.00 93.31 117 PHE A O 1
ATOM 893 N N . HIS A 1 118 ? 13.449 8.038 2.287 1.00 88.62 118 HIS A N 1
ATOM 894 C CA . HIS A 1 118 ? 14.590 8.040 3.228 1.00 88.62 118 HIS A CA 1
ATOM 895 C C . HIS A 1 118 ? 14.332 8.865 4.486 1.00 88.62 118 HIS A C 1
ATOM 897 O O . HIS A 1 118 ? 14.684 8.448 5.591 1.00 88.62 118 HIS A O 1
ATOM 903 N N . GLU A 1 119 ? 13.647 9.991 4.329 1.00 81.19 119 GLU A N 1
ATOM 904 C CA . GLU A 1 119 ? 13.335 10.897 5.429 1.00 81.19 119 GLU A CA 1
ATOM 905 C C . GLU A 1 119 ? 12.434 10.228 6.488 1.00 81.19 119 GLU A C 1
ATOM 907 O O . GLU A 1 119 ? 11.432 9.587 6.150 1.00 81.19 119 GLU A O 1
ATOM 912 N N . PRO A 1 120 ? 12.753 10.352 7.793 1.00 72.44 120 PRO A N 1
ATOM 913 C CA . PRO A 1 120 ? 11.920 9.802 8.861 1.00 72.44 120 PRO A CA 1
ATOM 914 C C . PRO A 1 120 ? 10.626 10.601 9.060 1.00 72.44 120 PRO A C 1
ATOM 916 O O . PRO A 1 120 ? 9.654 10.074 9.609 1.00 72.44 120 PRO A O 1
ATOM 919 N N . THR A 1 121 ? 10.605 11.868 8.632 1.00 79.62 121 THR A N 1
ATOM 920 C CA . THR A 1 121 ? 9.406 12.707 8.697 1.00 79.62 121 THR A CA 1
ATOM 921 C C . THR A 1 121 ? 8.352 12.209 7.709 1.00 79.62 121 THR A C 1
ATOM 923 O O . THR A 1 121 ? 8.669 11.691 6.642 1.00 79.62 121 THR A O 1
ATOM 926 N N . LYS A 1 122 ? 7.069 12.350 8.057 1.00 85.69 122 LYS A N 1
ATOM 927 C CA . LYS A 1 122 ? 5.960 11.910 7.192 1.00 85.69 122 LYS A CA 1
ATOM 928 C C . LYS A 1 122 ? 5.471 12.995 6.229 1.00 85.69 122 LYS A C 1
ATOM 930 O O . LYS A 1 122 ? 4.606 12.721 5.410 1.00 85.69 122 LYS A O 1
ATOM 935 N N . ILE A 1 123 ? 6.088 14.178 6.260 1.00 88.94 123 ILE A N 1
ATOM 936 C CA . ILE A 1 123 ? 5.743 15.322 5.405 1.00 88.94 123 ILE A CA 1
ATOM 937 C C . ILE A 1 123 ? 5.829 14.969 3.908 1.00 88.94 123 ILE A C 1
ATOM 939 O O . ILE A 1 123 ? 4.876 15.266 3.192 1.00 88.94 123 ILE A O 1
ATOM 943 N N . PRO A 1 124 ? 6.887 14.297 3.402 1.00 89.94 124 PRO A N 1
ATOM 944 C CA . PRO A 1 124 ? 6.945 13.942 1.982 1.00 89.94 124 PRO A CA 1
ATOM 945 C C . PRO A 1 124 ? 5.802 13.013 1.555 1.00 89.94 124 PRO A C 1
ATOM 947 O O . PRO A 1 124 ? 5.228 13.193 0.485 1.00 89.94 124 PRO A O 1
ATOM 950 N N . LEU A 1 125 ? 5.414 12.064 2.413 1.00 90.62 125 LEU A N 1
ATOM 951 C CA . LEU A 1 125 ? 4.270 11.193 2.152 1.00 90.62 125 LEU A CA 1
ATOM 952 C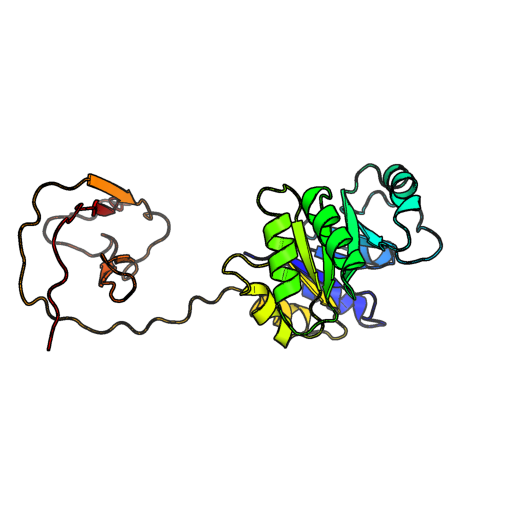 C . LEU A 1 125 ? 2.966 11.998 2.082 1.00 90.62 125 LEU A C 1
ATOM 954 O O . LEU A 1 125 ? 2.173 11.781 1.173 1.00 90.62 125 LEU A O 1
ATOM 958 N N . GLU A 1 126 ? 2.752 12.959 2.983 1.00 90.81 126 GLU A N 1
ATOM 959 C CA . GLU A 1 126 ? 1.571 13.836 2.942 1.00 90.81 126 GLU A CA 1
ATOM 960 C C . GLU A 1 126 ? 1.484 14.636 1.637 1.00 90.81 126 GLU A C 1
ATOM 962 O O . GLU A 1 126 ? 0.399 14.771 1.071 1.00 90.81 126 GLU A O 1
ATOM 967 N N . ILE A 1 127 ? 2.622 15.120 1.132 1.00 92.38 127 ILE A N 1
ATOM 968 C CA . ILE A 1 127 ? 2.702 15.839 -0.145 1.00 92.38 127 ILE A CA 1
ATOM 969 C C . ILE A 1 127 ? 2.278 14.927 -1.303 1.00 92.38 127 ILE A C 1
ATOM 971 O O . ILE A 1 127 ? 1.433 15.323 -2.109 1.00 92.38 127 ILE A O 1
ATOM 975 N N . VAL A 1 128 ? 2.799 13.696 -1.364 1.00 93.31 128 VAL A N 1
ATOM 976 C CA . VAL A 1 128 ? 2.433 12.750 -2.430 1.00 93.31 128 VAL A CA 1
ATOM 977 C C . VAL A 1 128 ? 0.960 12.354 -2.340 1.00 93.31 128 VAL A C 1
ATOM 979 O O . VAL A 1 128 ? 0.263 12.360 -3.351 1.00 93.31 128 VAL A O 1
ATOM 982 N N . LEU A 1 129 ? 0.446 12.075 -1.139 1.00 90.94 129 LEU A N 1
ATOM 983 C CA . LEU A 1 129 ? -0.969 11.739 -0.944 1.00 90.94 129 LEU A CA 1
ATOM 984 C C . LEU A 1 129 ? -1.894 12.905 -1.323 1.00 90.94 129 LEU A C 1
ATOM 986 O O . LEU A 1 129 ? -2.962 12.687 -1.894 1.00 90.94 129 LEU A O 1
ATOM 990 N N . ALA A 1 130 ? -1.483 14.148 -1.059 1.00 90.06 130 ALA A N 1
ATOM 991 C CA . ALA A 1 130 ? -2.214 15.326 -1.511 1.00 90.06 130 ALA A CA 1
ATOM 992 C C . ALA A 1 130 ? -2.215 15.442 -3.044 1.00 90.06 130 ALA A C 1
ATOM 994 O O . ALA A 1 130 ? -3.251 15.759 -3.633 1.00 90.06 130 ALA A O 1
ATOM 995 N N . ALA A 1 131 ? -1.085 15.147 -3.695 1.00 90.62 131 ALA A N 1
ATOM 996 C CA . ALA A 1 131 ? -0.977 15.122 -5.151 1.00 90.62 131 ALA A CA 1
ATOM 997 C C . ALA A 1 131 ? -1.813 14.000 -5.792 1.00 90.62 131 ALA A C 1
ATOM 999 O O . ALA A 1 131 ? -2.383 14.209 -6.861 1.00 90.62 131 ALA A O 1
ATOM 1000 N N . ALA A 1 132 ? -1.920 12.848 -5.127 1.00 89.62 132 ALA A N 1
ATOM 1001 C CA . ALA A 1 132 ? -2.712 11.693 -5.549 1.00 89.62 132 ALA A CA 1
ATOM 1002 C C . ALA A 1 132 ? -4.224 11.866 -5.312 1.00 89.62 132 ALA A C 1
ATOM 1004 O O . ALA A 1 132 ? -5.021 11.005 -5.671 1.00 89.62 132 ALA A O 1
ATOM 1005 N N . ASN A 1 133 ? -4.667 12.960 -4.688 1.00 85.44 133 ASN A N 1
ATOM 1006 C CA . ASN A 1 133 ? -6.074 13.123 -4.343 1.00 85.44 133 ASN A CA 1
ATOM 1007 C C . ASN A 1 133 ? -6.968 13.126 -5.602 1.00 85.44 133 ASN A C 1
ATOM 1009 O O . ASN A 1 133 ? -6.868 14.013 -6.451 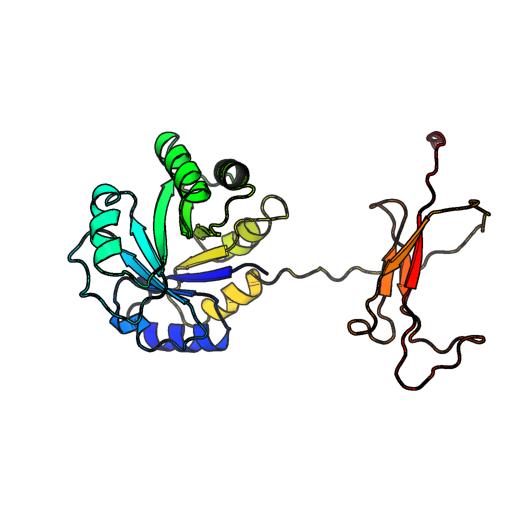1.00 85.44 133 ASN A O 1
ATOM 1013 N N . ASN A 1 134 ? -7.900 12.170 -5.674 1.00 82.75 134 ASN A N 1
ATOM 1014 C CA . ASN A 1 134 ? -8.750 11.849 -6.836 1.00 82.75 134 ASN A CA 1
ATOM 1015 C C . ASN A 1 134 ? -8.039 11.177 -8.025 1.00 82.75 134 ASN A C 1
ATOM 1017 O O . ASN A 1 134 ? -8.637 11.085 -9.102 1.00 82.75 134 ASN A O 1
ATOM 1021 N N . SER A 1 135 ? -6.804 10.699 -7.862 1.00 86.94 135 SER A N 1
ATOM 1022 C CA . SER A 1 135 ? -6.231 9.756 -8.819 1.00 86.94 135 SER A CA 1
ATOM 1023 C C . SER A 1 135 ? -6.937 8.400 -8.701 1.00 86.94 135 SER A C 1
ATOM 1025 O O . SER A 1 135 ? -7.650 8.117 -7.734 1.00 86.94 135 SER A O 1
ATOM 1027 N N . LYS A 1 136 ? -6.824 7.588 -9.754 1.00 86.00 136 LYS A N 1
ATOM 1028 C CA . LYS A 1 136 ? -7.406 6.237 -9.793 1.00 86.00 136 LYS A CA 1
ATOM 1029 C C . LYS A 1 136 ? -6.409 5.149 -9.394 1.00 86.00 136 LYS A C 1
ATOM 1031 O O . LYS A 1 136 ? -6.833 4.015 -9.204 1.00 86.00 136 LYS A O 1
ATOM 1036 N N . GLY A 1 137 ? -5.122 5.488 -9.345 1.00 87.81 137 GLY A N 1
ATOM 1037 C CA . GLY A 1 137 ? -4.052 4.565 -8.993 1.00 87.81 137 GLY A CA 1
ATOM 1038 C C . GLY A 1 137 ? -3.916 4.387 -7.487 1.00 87.81 137 GLY A C 1
ATOM 1039 O O . GLY A 1 137 ? -4.407 5.206 -6.712 1.00 87.81 137 GLY A O 1
ATOM 1040 N N . GLY A 1 138 ? -3.249 3.311 -7.084 1.00 91.94 138 GLY A N 1
ATOM 1041 C CA . GLY A 1 138 ? -2.931 3.013 -5.696 1.00 91.94 138 GLY A CA 1
ATOM 1042 C C . GLY A 1 138 ? -1.521 3.456 -5.316 1.00 91.94 138 GLY A C 1
ATOM 1043 O O . GLY A 1 138 ? -0.545 3.156 -6.010 1.00 91.94 138 GLY A O 1
ATOM 1044 N N . VAL A 1 139 ? -1.399 4.120 -4.169 1.00 93.94 139 VAL A N 1
ATOM 1045 C CA . VAL A 1 139 ? -0.109 4.446 -3.551 1.00 93.94 139 VAL A CA 1
ATOM 1046 C C . VAL A 1 139 ? 0.238 3.392 -2.502 1.00 93.94 139 VAL A C 1
ATOM 1048 O O . VAL A 1 139 ? -0.463 3.229 -1.500 1.00 93.94 139 VAL A O 1
ATOM 1051 N N . ILE A 1 140 ? 1.355 2.700 -2.703 1.00 95.06 140 ILE A N 1
ATOM 1052 C CA . ILE A 1 140 ? 1.919 1.728 -1.767 1.00 95.06 140 ILE A CA 1
ATOM 1053 C C . ILE A 1 140 ? 3.178 2.331 -1.151 1.00 95.06 140 ILE A C 1
ATOM 1055 O O . ILE A 1 140 ? 4.114 2.688 -1.859 1.00 95.06 140 ILE A O 1
ATOM 1059 N N . THR A 1 141 ? 3.229 2.440 0.176 1.00 94.44 141 THR A N 1
ATOM 1060 C CA . THR A 1 141 ? 4.423 2.964 0.860 1.00 94.44 141 THR A CA 1
ATOM 1061 C C . THR A 1 141 ? 5.261 1.831 1.430 1.00 94.44 141 THR A C 1
ATOM 1063 O O . THR A 1 141 ? 4.735 0.974 2.138 1.00 94.44 141 THR A O 1
ATOM 1066 N N . VAL A 1 142 ? 6.569 1.846 1.189 1.00 95.25 142 VAL A N 1
ATOM 1067 C CA . VAL A 1 142 ? 7.493 0.843 1.728 1.00 95.25 142 VAL A CA 1
ATOM 1068 C C . VAL A 1 142 ? 7.847 1.165 3.178 1.00 95.25 142 VAL A C 1
ATOM 1070 O O . VAL A 1 142 ? 8.430 2.209 3.485 1.00 95.25 142 VAL A O 1
ATOM 1073 N N . ALA A 1 143 ? 7.510 0.250 4.082 1.00 93.50 143 ALA A N 1
ATOM 1074 C CA . ALA A 1 143 ? 7.950 0.262 5.466 1.00 93.50 143 ALA A CA 1
ATOM 1075 C C . ALA A 1 143 ? 9.383 -0.277 5.566 1.00 93.50 143 ALA A C 1
ATOM 1077 O O . ALA A 1 143 ? 9.717 -1.307 4.987 1.00 93.50 143 ALA A O 1
ATOM 1078 N N . ARG A 1 144 ? 10.237 0.397 6.344 1.00 91.00 144 ARG A N 1
ATOM 1079 C CA . ARG A 1 144 ? 11.604 -0.081 6.619 1.00 91.00 144 ARG A CA 1
ATOM 1080 C C . ARG A 1 144 ? 11.638 -1.252 7.593 1.00 91.00 144 ARG A C 1
ATOM 1082 O O . ARG A 1 144 ? 12.573 -2.042 7.575 1.00 91.00 144 ARG A O 1
ATOM 1089 N N . LYS A 1 145 ? 10.676 -1.286 8.510 1.00 91.50 145 LYS A N 1
ATOM 1090 C CA . LYS A 1 145 ? 10.598 -2.245 9.608 1.00 91.50 145 LYS A CA 1
ATOM 1091 C C . LYS A 1 145 ? 9.159 -2.381 10.074 1.00 91.50 145 LYS A C 1
ATOM 1093 O O . LYS A 1 145 ? 8.358 -1.460 9.914 1.00 91.50 145 LYS A O 1
ATOM 1098 N N . MET A 1 146 ? 8.879 -3.492 10.740 1.00 90.94 146 MET A N 1
ATOM 1099 C CA . MET A 1 146 ? 7.551 -3.846 11.233 1.00 90.94 146 MET A CA 1
ATOM 1100 C C . MET A 1 146 ? 6.858 -2.736 12.063 1.00 90.94 146 MET A C 1
ATOM 1102 O O . MET A 1 146 ? 5.700 -2.433 11.784 1.00 90.94 146 MET A O 1
ATOM 1106 N N . PRO A 1 147 ? 7.532 -2.023 12.996 1.00 89.81 147 PRO A N 1
ATOM 1107 C CA . PRO A 1 147 ? 6.887 -0.937 13.747 1.00 89.81 147 PRO A CA 1
ATOM 1108 C C . PRO A 1 147 ? 6.465 0.276 12.903 1.00 89.81 147 PRO A C 1
ATOM 1110 O O . PRO A 1 147 ? 5.595 1.037 13.319 1.00 89.81 147 PRO A O 1
ATOM 1113 N N . ASP A 1 148 ? 7.070 0.487 11.730 1.00 88.94 148 ASP A N 1
ATOM 1114 C CA . ASP A 1 148 ? 6.736 1.637 10.881 1.00 88.94 148 ASP A CA 1
ATOM 1115 C C . ASP A 1 148 ? 5.384 1.447 10.168 1.00 88.94 148 ASP A C 1
ATOM 1117 O O . ASP A 1 148 ? 4.796 2.425 9.705 1.00 88.94 148 ASP A O 1
ATOM 1121 N N . VAL A 1 149 ? 4.876 0.211 10.103 1.00 89.94 149 VAL A N 1
ATOM 1122 C CA . VAL A 1 149 ? 3.630 -0.163 9.417 1.00 89.94 149 VAL A CA 1
ATOM 1123 C C . VAL A 1 149 ? 2.421 0.544 10.026 1.00 89.94 149 VAL A C 1
ATOM 1125 O O . VAL A 1 149 ? 1.648 1.169 9.300 1.00 89.94 149 VAL A O 1
ATOM 1128 N N . GLU A 1 150 ? 2.287 0.514 11.354 1.00 85.25 150 GLU A N 1
ATOM 1129 C CA . GLU A 1 150 ? 1.181 1.171 12.071 1.00 85.25 150 GLU A CA 1
ATOM 1130 C C . GLU A 1 150 ? 1.188 2.682 11.831 1.00 85.25 150 GLU A C 1
ATOM 1132 O O . GLU A 1 150 ? 0.151 3.290 11.561 1.00 85.25 150 GLU A O 1
ATOM 1137 N N . ILE A 1 151 ? 2.383 3.282 11.862 1.00 85.69 151 ILE A N 1
ATOM 1138 C CA . ILE A 1 151 ? 2.567 4.715 11.635 1.00 85.69 151 ILE A CA 1
ATOM 1139 C C . ILE A 1 151 ? 2.110 5.074 10.219 1.00 85.69 151 ILE A C 1
ATOM 1141 O O . ILE A 1 151 ? 1.354 6.026 10.050 1.00 85.69 151 ILE A O 1
ATOM 1145 N N . LEU A 1 152 ? 2.543 4.313 9.208 1.00 87.00 152 LEU A N 1
ATOM 1146 C CA . LEU A 1 152 ? 2.184 4.542 7.805 1.00 87.00 152 LEU A CA 1
ATOM 1147 C C . LEU A 1 152 ? 0.684 4.359 7.543 1.00 87.00 152 LEU A C 1
ATOM 1149 O O . LEU A 1 152 ? 0.102 5.121 6.771 1.00 87.00 152 LEU A O 1
ATOM 1153 N N . CYS A 1 153 ? 0.041 3.411 8.228 1.00 82.56 153 CYS A N 1
ATOM 1154 C CA . CYS A 1 153 ? -1.404 3.216 8.136 1.00 82.56 153 CYS A CA 1
ATOM 1155 C C . CYS A 1 153 ? -2.202 4.410 8.690 1.00 82.56 153 CYS A C 1
ATOM 1157 O O . CYS A 1 153 ? -3.295 4.679 8.189 1.00 82.56 153 CYS A O 1
ATOM 1159 N N . GLY A 1 154 ? -1.668 5.119 9.693 1.00 74.62 154 GLY A N 1
ATOM 1160 C CA . GLY A 1 154 ? -2.343 6.223 10.388 1.00 74.62 154 GLY A CA 1
ATOM 1161 C C . GLY A 1 154 ? -2.141 7.629 9.802 1.00 74.62 154 GLY A C 1
ATOM 1162 O O . GLY A 1 154 ? -2.816 8.562 10.240 1.00 74.62 154 GLY A O 1
ATOM 1163 N N . VAL A 1 155 ? -1.240 7.822 8.830 1.00 78.25 155 VAL A N 1
ATOM 1164 C CA . VAL A 1 155 ? -0.946 9.157 8.261 1.00 78.25 155 VAL A CA 1
ATOM 1165 C C . VAL A 1 155 ? -2.201 9.775 7.622 1.00 78.25 155 VAL A C 1
ATOM 1167 O O . VAL A 1 155 ? -2.860 9.144 6.805 1.00 78.25 155 VAL A O 1
ATOM 1170 N N . LEU A 1 156 ? -2.537 11.023 7.976 1.00 54.94 156 LEU A N 1
ATOM 1171 C CA . LEU A 1 156 ? -3.690 11.797 7.466 1.00 54.94 156 LEU A CA 1
ATOM 1172 C C . LEU A 1 156 ? -5.087 11.161 7.647 1.00 54.94 156 LEU A C 1
ATOM 1174 O O . LEU A 1 156 ? -6.001 11.519 6.906 1.00 54.94 156 LEU A O 1
ATOM 1178 N N . GLU A 1 157 ? -5.270 10.207 8.572 1.00 59.03 157 GLU A N 1
ATOM 1179 C CA . GLU A 1 157 ? -6.510 9.412 8.792 1.00 59.03 157 GLU A CA 1
ATOM 1180 C C . GLU A 1 157 ? -6.984 8.582 7.579 1.00 59.03 157 GLU A C 1
ATOM 1182 O O . GLU A 1 157 ? -7.773 7.646 7.717 1.00 59.03 157 GLU A O 1
ATOM 1187 N N . ARG A 1 158 ? -6.470 8.890 6.384 1.00 60.28 158 ARG A N 1
ATOM 1188 C CA . ARG A 1 158 ? -6.703 8.190 5.130 1.00 60.28 158 ARG A CA 1
ATOM 1189 C C . ARG A 1 158 ? -5.549 7.313 4.701 1.00 60.28 158 ARG A C 1
ATOM 1191 O O . ARG A 1 158 ? -5.876 6.359 4.019 1.00 60.28 158 ARG A O 1
ATOM 1198 N N . GLY A 1 159 ? -4.295 7.570 5.095 1.00 66.31 159 GLY A N 1
ATOM 1199 C CA . GLY A 1 159 ? -3.056 6.830 4.771 1.00 66.31 159 GLY A CA 1
ATOM 1200 C C . GLY A 1 159 ? -2.775 6.631 3.274 1.00 66.31 159 GLY A C 1
ATOM 1201 O O . GLY A 1 159 ? -3.588 7.006 2.437 1.00 66.31 159 GLY A O 1
ATOM 1202 N N . SER A 1 160 ? -1.666 5.971 2.927 1.00 78.19 160 SER A N 1
ATOM 1203 C CA . SER A 1 160 ? -1.469 5.394 1.580 1.00 78.19 160 SER A CA 1
ATOM 1204 C C . SER A 1 160 ? -2.410 4.212 1.355 1.00 78.19 160 SER A C 1
ATOM 1206 O O . SER A 1 160 ? -2.784 3.561 2.327 1.00 78.19 160 SER A O 1
ATOM 1208 N N . ASP A 1 161 ? -2.820 3.903 0.128 1.00 88.25 161 ASP A N 1
ATOM 1209 C CA . ASP A 1 161 ? -3.768 2.805 -0.148 1.00 88.25 161 ASP A CA 1
ATOM 1210 C C . ASP A 1 161 ? -3.281 1.450 0.385 1.00 88.25 161 ASP A C 1
ATOM 1212 O O . ASP A 1 161 ? -4.076 0.639 0.875 1.00 88.25 161 ASP A O 1
ATOM 1216 N N . GLY A 1 162 ? -1.962 1.252 0.398 1.00 90.88 162 GLY A N 1
ATOM 1217 C CA . GLY A 1 162 ? -1.318 0.113 1.035 1.00 90.88 162 GLY A CA 1
ATOM 1218 C C . GLY A 1 162 ? 0.041 0.409 1.647 1.00 90.88 162 GLY A C 1
ATOM 1219 O O . GLY A 1 162 ? 0.613 1.493 1.488 1.00 90.88 162 GLY A O 1
ATOM 1220 N N . VAL A 1 163 ? 0.555 -0.595 2.348 1.00 93.69 163 VAL A N 1
ATOM 1221 C CA . VAL A 1 163 ? 1.918 -0.637 2.880 1.00 93.69 163 VAL A CA 1
ATOM 1222 C C . VAL A 1 163 ? 2.602 -1.879 2.320 1.00 93.69 163 VAL A C 1
ATOM 1224 O O . VAL A 1 163 ? 1.967 -2.925 2.184 1.00 93.69 163 VAL A O 1
ATOM 1227 N N . MET A 1 164 ? 3.888 -1.757 2.000 1.00 95.62 164 MET A N 1
ATOM 1228 C CA . MET A 1 164 ? 4.745 -2.877 1.626 1.00 95.62 164 MET A CA 1
ATOM 1229 C C . MET A 1 164 ? 5.817 -3.103 2.684 1.00 95.62 164 MET A C 1
ATOM 1231 O O . MET A 1 164 ? 6.404 -2.135 3.166 1.00 95.62 164 MET A O 1
ATOM 1235 N N . LEU A 1 165 ? 6.100 -4.356 3.026 1.00 95.31 165 LEU A N 1
ATOM 1236 C CA . LEU A 1 165 ? 7.183 -4.715 3.940 1.00 95.31 165 LEU A CA 1
ATOM 1237 C C . LEU A 1 165 ? 8.018 -5.850 3.344 1.00 95.31 165 LEU A C 1
ATOM 1239 O O . LEU A 1 165 ? 7.466 -6.850 2.888 1.00 95.31 165 LEU A O 1
ATOM 1243 N N . ALA A 1 166 ? 9.341 -5.692 3.374 1.00 94.50 166 ALA A N 1
ATOM 1244 C CA . ALA A 1 166 ? 10.264 -6.781 3.081 1.00 94.50 166 ALA A CA 1
ATOM 1245 C C . ALA A 1 166 ? 10.346 -7.728 4.278 1.00 94.50 166 ALA A C 1
ATOM 1247 O O . ALA A 1 166 ? 10.615 -7.286 5.398 1.00 94.50 166 ALA A O 1
ATOM 1248 N N . VAL A 1 167 ? 10.109 -9.012 4.029 1.00 92.25 167 VAL A N 1
ATOM 1249 C CA . VAL A 1 167 ? 10.042 -10.058 5.057 1.00 92.25 167 VAL A CA 1
ATOM 1250 C C . VAL A 1 167 ? 11.128 -11.095 4.839 1.00 92.25 167 VAL A C 1
ATOM 1252 O O . VAL A 1 167 ? 11.515 -11.369 3.701 1.00 92.25 167 VAL A O 1
ATOM 1255 N N . ASN A 1 168 ? 11.641 -11.648 5.935 1.00 89.19 168 ASN A N 1
ATOM 1256 C CA . ASN A 1 168 ? 12.757 -12.593 5.883 1.00 89.19 168 ASN A CA 1
ATOM 1257 C C . ASN A 1 168 ? 12.493 -13.868 6.685 1.00 89.19 168 ASN A C 1
ATOM 1259 O O . ASN A 1 168 ? 13.105 -14.892 6.385 1.00 89.19 168 ASN A O 1
ATOM 1263 N N . ASP A 1 169 ? 11.582 -13.821 7.658 1.00 91.12 169 ASP A N 1
ATOM 1264 C CA . ASP A 1 169 ? 11.314 -14.925 8.569 1.00 91.12 169 ASP A CA 1
ATOM 1265 C C . ASP A 1 169 ? 9.834 -15.337 8.547 1.00 91.12 169 ASP A C 1
ATOM 1267 O O . ASP A 1 169 ? 8.926 -14.538 8.309 1.00 91.12 169 ASP A O 1
ATOM 1271 N N . VAL A 1 170 ? 9.582 -16.618 8.828 1.00 90.25 170 VAL A N 1
ATOM 1272 C CA . VAL A 1 170 ? 8.219 -17.131 9.031 1.00 90.25 170 VAL A CA 1
ATOM 1273 C C . VAL A 1 170 ? 7.652 -16.525 10.317 1.00 90.25 170 VAL A C 1
ATOM 1275 O O . VAL A 1 170 ? 8.278 -16.599 11.374 1.00 90.25 170 VAL A O 1
ATOM 1278 N N . GLY A 1 171 ? 6.454 -15.958 10.237 1.00 91.50 171 GLY A N 1
ATOM 1279 C CA . GLY A 1 171 ? 5.797 -15.181 11.287 1.00 91.50 171 GLY A CA 1
ATOM 1280 C C . GLY A 1 171 ? 5.648 -13.703 10.920 1.00 91.50 171 GLY A C 1
ATOM 1281 O O . GLY A 1 171 ? 4.712 -13.049 11.391 1.00 91.50 171 GLY A O 1
ATOM 1282 N N . ASP A 1 172 ? 6.519 -13.184 10.045 1.00 92.56 172 ASP A N 1
ATOM 1283 C CA . ASP A 1 172 ? 6.503 -11.776 9.640 1.00 92.56 172 ASP A CA 1
ATOM 1284 C C . ASP A 1 172 ? 5.186 -11.413 8.939 1.00 92.56 172 ASP A C 1
ATOM 1286 O O . ASP A 1 172 ? 4.622 -10.345 9.183 1.00 92.56 172 ASP A O 1
ATOM 1290 N N . ALA A 1 173 ? 4.653 -12.298 8.088 1.00 91.62 173 ALA A N 1
ATOM 1291 C CA . ALA A 1 173 ? 3.402 -12.045 7.373 1.00 91.62 173 ALA A CA 1
ATOM 1292 C C . ALA A 1 173 ? 2.206 -11.942 8.336 1.00 91.62 173 ALA A C 1
ATOM 1294 O O . ALA A 1 173 ? 1.328 -11.090 8.158 1.00 91.62 173 ALA A O 1
ATOM 1295 N N . THR A 1 174 ? 2.187 -12.784 9.373 1.00 92.81 174 THR A N 1
ATOM 1296 C CA . THR A 1 174 ? 1.177 -12.746 10.434 1.00 92.81 174 THR A CA 1
ATOM 1297 C C . THR A 1 174 ? 1.248 -11.434 11.211 1.00 92.81 174 THR A C 1
ATOM 1299 O O . THR A 1 174 ? 0.244 -10.720 11.283 1.00 92.81 174 THR A O 1
ATOM 1302 N N . GLU A 1 175 ? 2.428 -11.065 11.720 1.00 92.38 175 GLU A N 1
ATOM 1303 C CA . GLU A 1 175 ? 2.604 -9.813 12.467 1.00 92.38 175 GLU A CA 1
ATOM 1304 C C . GLU A 1 175 ? 2.262 -8.591 11.596 1.00 92.38 175 GLU A C 1
ATOM 1306 O O . GLU A 1 175 ? 1.564 -7.670 12.032 1.00 92.38 175 GLU A O 1
ATOM 1311 N N . PHE A 1 176 ? 2.675 -8.601 10.326 1.00 91.88 176 PHE A N 1
ATOM 1312 C CA . PHE A 1 176 ? 2.380 -7.530 9.382 1.00 91.88 176 PHE A CA 1
ATOM 1313 C C . PHE A 1 176 ? 0.873 -7.328 9.177 1.00 91.88 176 PHE A C 1
ATOM 1315 O O . PHE A 1 176 ? 0.375 -6.192 9.205 1.00 91.88 176 PHE A O 1
ATOM 1322 N N . LYS A 1 177 ? 0.116 -8.422 9.012 1.00 89.56 177 LYS A N 1
ATOM 1323 C CA . LYS A 1 177 ? -1.341 -8.346 8.844 1.00 89.56 177 LYS A CA 1
ATOM 1324 C C . LYS A 1 177 ? -2.025 -7.854 10.115 1.00 89.56 177 LYS A C 1
ATOM 1326 O O . LYS A 1 177 ? -2.969 -7.069 10.014 1.00 89.56 177 LYS A O 1
ATOM 1331 N N . GLU A 1 178 ? -1.560 -8.270 11.290 1.00 88.62 178 GLU A N 1
ATOM 1332 C CA . GLU A 1 178 ? -2.085 -7.799 12.576 1.00 88.62 178 GLU A CA 1
ATOM 1333 C C . GLU A 1 178 ? -1.910 -6.288 12.742 1.00 88.62 178 GLU A C 1
ATOM 1335 O O . GLU A 1 178 ? -2.883 -5.596 13.041 1.00 88.62 178 GLU A O 1
ATOM 1340 N N . ARG A 1 179 ? -0.721 -5.755 12.442 1.00 87.44 179 ARG A N 1
ATOM 1341 C CA . ARG A 1 179 ? -0.425 -4.314 12.540 1.00 87.44 179 ARG A CA 1
ATOM 1342 C C . ARG A 1 179 ? -1.168 -3.450 11.524 1.00 87.44 179 ARG A C 1
ATOM 1344 O O . ARG A 1 179 ? -1.389 -2.265 11.757 1.00 87.44 179 ARG A O 1
ATOM 1351 N N . THR A 1 180 ? -1.572 -4.036 10.400 1.00 84.44 180 THR A N 1
ATOM 1352 C CA . THR A 1 180 ? -2.337 -3.332 9.359 1.00 84.44 180 THR A CA 1
ATOM 1353 C C . THR A 1 180 ? -3.847 -3.315 9.645 1.00 84.44 180 THR A C 1
ATOM 1355 O O . THR A 1 180 ? -4.604 -2.546 9.038 1.00 84.44 180 THR A O 1
ATOM 1358 N N . ARG A 1 181 ? -4.334 -4.145 10.579 1.00 76.88 181 ARG A N 1
ATOM 1359 C CA . ARG A 1 181 ? -5.733 -4.092 11.012 1.00 76.88 181 ARG A CA 1
ATOM 1360 C C . ARG A 1 181 ? -5.944 -2.824 11.829 1.00 76.88 181 ARG A C 1
ATOM 1362 O O . ARG A 1 181 ? -5.404 -2.672 12.919 1.00 76.88 181 ARG A O 1
ATOM 1369 N N . ALA A 1 182 ? -6.786 -1.929 11.314 1.00 62.53 182 ALA A N 1
ATOM 1370 C CA . ALA A 1 182 ? -7.308 -0.820 12.096 1.00 62.53 182 ALA A CA 1
ATOM 1371 C C . ALA A 1 182 ? -8.111 -1.392 13.274 1.00 62.53 182 ALA A C 1
ATOM 1373 O O . ALA A 1 182 ? -9.253 -1.824 13.116 1.00 62.53 182 ALA A O 1
ATOM 1374 N N . SER A 1 183 ? -7.486 -1.434 14.445 1.00 57.34 183 SER A N 1
ATOM 1375 C CA . SER A 1 183 ? -8.172 -1.685 15.701 1.00 57.34 183 SER A CA 1
ATOM 1376 C C . SER A 1 183 ? -8.916 -0.408 16.071 1.00 57.34 183 SER A C 1
ATOM 1378 O O . SER A 1 183 ? -8.305 0.649 16.233 1.00 57.34 183 SER A O 1
ATOM 1380 N N . THR A 1 184 ? -10.243 -0.487 16.165 1.00 57.56 184 THR A N 1
ATOM 1381 C CA . THR A 1 184 ? -10.970 0.522 16.936 1.00 57.56 184 THR A CA 1
ATOM 1382 C C . THR A 1 184 ? -10.691 0.164 18.389 1.00 57.56 184 THR A C 1
ATOM 1384 O O . THR A 1 184 ? -11.091 -0.927 18.796 1.00 57.56 184 THR A O 1
ATOM 1387 N N . PRO A 1 185 ? -9.957 0.993 19.150 1.00 61.06 185 PRO A N 1
ATOM 1388 C CA . PRO A 1 185 ? -9.650 0.658 20.530 1.00 61.06 185 PRO A CA 1
ATOM 1389 C C . PRO A 1 185 ? -10.952 0.498 21.313 1.00 61.06 185 PRO A C 1
ATOM 1391 O O . PRO A 1 185 ? -11.928 1.209 21.053 1.00 61.06 185 PRO A O 1
ATOM 1394 N N . ASP A 1 186 ? -10.950 -0.407 22.289 1.00 70.00 186 ASP A N 1
ATOM 1395 C CA . ASP A 1 186 ? -12.082 -0.566 23.192 1.00 70.00 186 ASP A CA 1
ATOM 1396 C C . ASP A 1 186 ? -12.376 0.772 23.879 1.00 70.00 186 ASP A C 1
ATOM 1398 O O . ASP A 1 186 ? -11.545 1.332 24.602 1.00 70.00 186 ASP A O 1
ATOM 1402 N N . LEU A 1 187 ? -13.573 1.305 23.640 1.00 75.31 187 LEU A N 1
ATOM 1403 C CA . LEU A 1 187 ? -14.020 2.536 24.269 1.00 75.31 187 LEU A 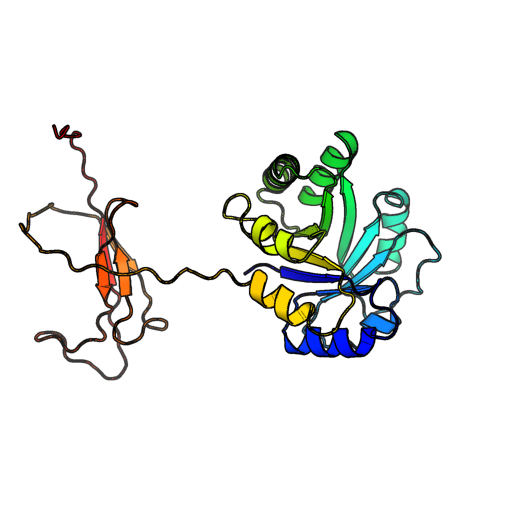CA 1
ATOM 1404 C C . LEU A 1 187 ? -14.761 2.191 25.560 1.00 75.31 187 LEU A C 1
ATOM 1406 O O . LEU A 1 187 ? -15.882 1.684 25.533 1.00 75.31 187 LEU A O 1
ATOM 1410 N N . ALA A 1 188 ? -14.148 2.500 26.702 1.00 83.06 188 ALA A N 1
ATOM 1411 C CA . ALA A 1 188 ? -14.803 2.345 27.993 1.00 83.06 188 ALA A CA 1
ATOM 1412 C C . ALA A 1 188 ? -15.991 3.315 28.105 1.00 83.06 188 ALA A C 1
ATOM 1414 O O . ALA A 1 188 ? -15.819 4.535 28.178 1.00 83.06 188 ALA A O 1
ATOM 1415 N N . LEU A 1 189 ? -17.205 2.768 28.128 1.00 84.69 189 LEU A N 1
ATOM 1416 C CA . LEU A 1 189 ? -18.422 3.544 28.333 1.00 84.69 189 LEU A CA 1
ATOM 1417 C C . LEU A 1 189 ? -18.598 3.866 29.816 1.00 84.69 189 LEU A C 1
ATOM 1419 O O . LEU A 1 189 ? -18.387 3.023 30.687 1.00 84.69 189 LEU A O 1
ATOM 1423 N N . VAL A 1 190 ? -19.032 5.091 30.096 1.00 88.75 190 VAL A N 1
ATOM 1424 C CA . VAL A 1 190 ? -19.385 5.537 31.446 1.00 88.75 190 VAL A CA 1
ATOM 1425 C C . VAL A 1 190 ? -20.871 5.856 31.514 1.00 88.75 190 VAL A C 1
ATOM 1427 O O . VAL A 1 190 ? -21.455 6.372 30.561 1.00 88.75 190 VAL A O 1
ATOM 1430 N N . ALA A 1 191 ? -21.491 5.554 32.653 1.00 88.81 191 ALA A N 1
ATOM 1431 C CA . ALA A 1 191 ? -22.884 5.902 32.889 1.00 88.81 191 ALA A CA 1
ATOM 1432 C C . ALA A 1 191 ? -23.046 7.427 32.999 1.00 88.81 191 ALA A C 1
ATOM 1434 O O . ALA A 1 191 ? -22.275 8.100 33.685 1.00 88.81 191 ALA A O 1
ATOM 1435 N N . LEU A 1 192 ? -24.081 7.959 32.349 1.00 84.38 192 LEU A N 1
ATOM 1436 C CA . LEU A 1 192 ? -24.481 9.361 32.435 1.00 84.38 192 LEU A CA 1
ATOM 1437 C C . LEU A 1 192 ? -25.885 9.458 33.034 1.00 84.38 192 LEU A C 1
ATOM 1439 O O . LEU A 1 192 ? -26.749 8.629 32.751 1.00 84.38 192 LEU A O 1
ATOM 1443 N N . THR A 1 193 ? -26.125 10.501 33.827 1.00 88.62 193 THR A N 1
ATOM 1444 C CA . THR A 1 193 ? -27.454 10.807 34.370 1.00 88.62 193 THR A CA 1
ATOM 1445 C C . THR A 1 193 ? -28.126 11.862 33.504 1.00 88.62 193 THR A C 1
ATOM 1447 O O . THR A 1 193 ? -27.594 12.958 33.331 1.00 88.62 193 THR A O 1
ATOM 1450 N N . VAL A 1 194 ? -29.320 11.558 32.993 1.00 89.50 194 VAL A N 1
ATOM 1451 C CA . VAL A 1 194 ? -30.166 12.551 32.319 1.00 89.50 194 VAL A CA 1
ATOM 1452 C C . VAL A 1 194 ? -30.734 13.502 33.373 1.00 89.50 194 VAL A C 1
ATOM 1454 O O . VAL A 1 194 ? -31.506 13.081 34.232 1.00 89.50 194 VAL A O 1
ATOM 1457 N N . THR A 1 195 ? -30.341 14.776 33.326 1.00 91.81 195 THR A N 1
ATOM 1458 C CA . THR A 1 195 ? -30.780 15.797 34.295 1.00 91.81 195 THR A CA 1
ATOM 1459 C C . THR A 1 195 ? -32.009 16.577 33.838 1.00 91.81 195 THR A C 1
ATOM 1461 O O . THR A 1 195 ? -32.775 17.044 34.674 1.00 91.81 195 THR A O 1
ATOM 1464 N N . GLU A 1 196 ? -32.203 16.730 32.527 1.00 91.75 196 GLU A N 1
ATOM 1465 C CA . GLU A 1 196 ? -33.305 17.489 31.932 1.00 91.75 196 GLU A CA 1
ATOM 1466 C C . GLU A 1 196 ? -33.589 16.986 30.508 1.00 91.75 196 GLU A C 1
ATOM 1468 O O . GLU A 1 196 ? -32.683 16.525 29.810 1.00 91.75 196 GLU A O 1
ATOM 1473 N N . ILE A 1 197 ? -34.845 17.093 30.070 1.00 89.50 197 ILE A N 1
ATOM 1474 C CA . ILE A 1 197 ? -35.274 16.835 28.692 1.00 89.50 197 ILE A CA 1
ATOM 1475 C C . ILE A 1 197 ? -35.965 18.102 28.187 1.00 89.50 197 ILE A C 1
ATOM 1477 O O . ILE A 1 197 ? -36.929 18.559 28.795 1.00 89.50 197 ILE A O 1
ATOM 1481 N N . ASN A 1 198 ? -35.482 18.647 27.070 1.00 86.44 198 ASN A N 1
ATOM 1482 C CA . ASN A 1 198 ? -36.001 19.869 26.458 1.00 86.44 198 ASN A CA 1
ATOM 1483 C C . ASN A 1 198 ? -36.522 19.592 25.044 1.00 86.44 198 ASN A C 1
ATOM 1485 O O . ASN A 1 198 ? -35.900 18.843 24.289 1.00 86.44 198 ASN A O 1
ATOM 1489 N N . ASP A 1 199 ? -37.626 20.239 24.668 1.00 86.88 199 ASP A N 1
ATOM 1490 C CA . ASP A 1 199 ? -38.104 20.236 23.284 1.00 86.88 199 ASP A CA 1
ATOM 1491 C C . ASP A 1 199 ? -37.197 21.129 22.421 1.00 86.88 199 ASP A C 1
ATOM 1493 O O . ASP A 1 199 ? -36.921 22.285 22.754 1.00 86.88 199 ASP A O 1
ATOM 1497 N N . VAL A 1 200 ? -36.704 20.576 21.315 1.00 79.88 200 VAL A N 1
ATOM 1498 C CA . VAL A 1 200 ? -35.773 21.232 20.385 1.00 79.88 200 VAL A CA 1
ATOM 1499 C C . VAL A 1 200 ? -36.446 21.675 19.079 1.00 79.88 200 VAL A C 1
ATOM 1501 O O . VAL A 1 200 ? -35.780 22.230 18.202 1.00 79.88 200 VAL A O 1
ATOM 1504 N N . GLY A 1 201 ? -37.764 21.482 18.954 1.00 83.56 201 GLY A N 1
ATOM 1505 C CA . GLY A 1 201 ? -38.552 21.829 17.775 1.00 83.56 201 GLY A CA 1
ATOM 1506 C C . GLY A 1 201 ? -38.363 20.861 16.602 1.00 83.56 201 GLY A C 1
ATOM 1507 O O . GLY A 1 201 ? -37.909 19.728 16.754 1.00 83.56 201 GLY A O 1
ATOM 1508 N N . MET A 1 202 ? -38.733 21.302 15.395 1.00 80.31 202 MET A N 1
ATOM 1509 C CA . MET A 1 202 ? -38.581 20.485 14.186 1.00 80.31 202 MET A CA 1
ATOM 1510 C C . MET A 1 202 ? -37.112 20.378 13.761 1.00 80.31 202 MET A C 1
ATOM 1512 O O . MET A 1 202 ? -36.397 21.378 13.681 1.00 80.31 202 MET A O 1
ATOM 1516 N N . GLY A 1 203 ? -36.686 19.165 13.418 1.00 77.31 203 GLY A N 1
ATOM 1517 C CA . GLY A 1 203 ? -35.394 18.896 12.796 1.00 77.31 203 GLY A CA 1
ATOM 1518 C C . GLY A 1 203 ? -35.529 17.939 11.616 1.00 77.31 203 GLY A C 1
ATOM 1519 O O . GLY A 1 203 ? -36.571 17.306 11.431 1.00 77.31 203 GLY A O 1
ATOM 1520 N N . ASP A 1 204 ? -34.463 17.838 10.827 1.00 73.62 204 ASP A N 1
ATOM 1521 C CA . ASP A 1 204 ? -34.403 16.926 9.685 1.00 73.62 204 ASP A CA 1
ATOM 1522 C C . ASP A 1 204 ? -34.215 15.493 10.190 1.00 73.62 204 ASP A C 1
ATOM 1524 O O . ASP A 1 204 ? -33.391 15.252 11.076 1.00 73.62 204 ASP A O 1
ATOM 1528 N N . ARG A 1 205 ? -34.962 14.535 9.633 1.00 74.19 205 ARG A N 1
ATOM 1529 C CA . ARG A 1 205 ? -34.829 13.113 9.971 1.00 74.19 205 ARG A CA 1
ATOM 1530 C C . ARG A 1 205 ? -33.931 12.412 8.960 1.00 74.19 205 ARG A C 1
ATOM 1532 O O . ARG A 1 205 ? -34.136 12.555 7.758 1.00 74.19 205 ARG A O 1
ATOM 1539 N N . ALA A 1 206 ? -32.977 11.634 9.453 1.00 71.12 206 ALA A N 1
ATOM 1540 C CA . ALA A 1 206 ? -32.166 10.728 8.652 1.00 71.12 206 ALA A CA 1
ATOM 1541 C C . ALA A 1 206 ? -32.317 9.306 9.198 1.00 71.12 206 ALA A C 1
ATOM 1543 O O . ALA A 1 206 ? -32.200 9.093 10.405 1.00 71.12 206 ALA A O 1
ATOM 1544 N N . CYS A 1 207 ? -32.578 8.347 8.312 1.00 74.31 207 CYS A N 1
ATOM 1545 C CA . CYS A 1 207 ? -32.586 6.932 8.661 1.00 74.31 207 CYS A CA 1
ATOM 1546 C C . CYS A 1 207 ? -31.194 6.360 8.412 1.00 74.31 207 CYS A C 1
ATOM 1548 O O . CYS A 1 207 ? -30.656 6.505 7.313 1.00 74.31 207 CYS A O 1
ATOM 1550 N N . VAL A 1 208 ? -30.628 5.716 9.429 1.00 70.75 208 VAL A N 1
ATOM 1551 C CA . VAL A 1 208 ? -29.388 4.950 9.301 1.00 70.75 208 VAL A CA 1
ATOM 1552 C C . VAL A 1 208 ? -29.753 3.486 9.474 1.00 70.75 208 VAL A C 1
ATOM 1554 O O . VAL A 1 208 ? -30.135 3.056 10.562 1.00 70.75 208 VAL A O 1
ATOM 1557 N N . ASP A 1 209 ? -29.678 2.739 8.380 1.00 74.00 209 ASP A N 1
ATOM 1558 C CA . ASP A 1 209 ? -29.970 1.313 8.383 1.00 74.00 209 ASP A CA 1
ATOM 1559 C C . ASP A 1 209 ? -28.692 0.520 8.678 1.00 74.00 209 ASP A C 1
ATOM 1561 O O . ASP A 1 209 ? -27.717 0.567 7.927 1.00 74.00 209 ASP A O 1
ATOM 1565 N N . THR A 1 210 ? -28.693 -0.172 9.815 1.00 69.19 210 THR A N 1
ATOM 1566 C CA . THR A 1 210 ? -27.611 -1.059 10.275 1.00 69.19 210 THR A CA 1
ATOM 1567 C C . THR A 1 210 ? -28.157 -2.425 10.693 1.00 69.19 210 THR A C 1
ATOM 1569 O O . THR A 1 210 ? -27.488 -3.190 11.385 1.00 69.19 210 THR A O 1
ATOM 1572 N N . CYS A 1 211 ? -29.370 -2.754 10.239 1.00 58.44 211 CYS A N 1
ATOM 1573 C CA . CYS A 1 211 ? -30.163 -3.903 10.671 1.00 58.44 211 CYS A CA 1
ATOM 1574 C C . CYS A 1 211 ? -29.472 -5.257 10.453 1.00 58.44 211 CYS A C 1
ATOM 1576 O O . CYS A 1 211 ? -29.772 -6.221 11.151 1.00 58.44 211 CYS A O 1
ATOM 1578 N N . SER A 1 212 ? -28.531 -5.326 9.508 1.00 63.09 212 SER A N 1
ATOM 1579 C CA . SER A 1 212 ? -27.740 -6.525 9.190 1.00 63.09 212 SER A CA 1
ATOM 1580 C C . SER A 1 212 ? -26.437 -6.647 9.988 1.00 63.09 212 SER A C 1
ATOM 1582 O O . SER A 1 212 ? -25.776 -7.680 9.904 1.00 63.09 212 SER A O 1
ATOM 1584 N N . TYR A 1 213 ? -26.038 -5.591 10.701 1.00 65.69 213 TYR A N 1
ATOM 1585 C CA . TYR A 1 213 ? -24.701 -5.461 11.282 1.00 65.69 213 TYR A CA 1
ATOM 1586 C C . TYR A 1 213 ? -24.686 -5.459 12.810 1.00 65.69 213 TYR A C 1
ATOM 1588 O O . TYR A 1 213 ? -23.673 -5.865 13.369 1.00 65.69 213 TYR A O 1
ATOM 1596 N N . LEU A 1 214 ? -25.767 -5.025 13.468 1.00 72.88 214 LEU A N 1
ATOM 1597 C CA . LEU A 1 214 ? -25.813 -4.875 14.926 1.00 72.88 214 LEU A CA 1
ATOM 1598 C C . LEU A 1 214 ? -26.511 -6.056 15.616 1.00 72.88 214 LEU A C 1
ATOM 1600 O O . LEU A 1 214 ? -27.570 -6.515 15.183 1.00 72.88 214 LEU A O 1
ATOM 1604 N N . ARG A 1 215 ? -25.910 -6.527 16.709 1.00 71.25 215 ARG A N 1
ATOM 1605 C CA . ARG A 1 215 ? -26.440 -7.531 17.643 1.00 71.25 215 ARG A CA 1
ATOM 1606 C C . ARG A 1 215 ? -27.047 -6.866 18.884 1.00 71.25 215 ARG A C 1
ATOM 1608 O O . ARG A 1 215 ? -27.046 -5.646 19.028 1.00 71.25 215 ARG A O 1
ATOM 1615 N N . GLU A 1 216 ? -27.565 -7.689 19.792 1.00 67.44 216 GLU A N 1
ATOM 1616 C CA . GLU A 1 216 ? -28.008 -7.236 21.113 1.00 67.44 216 GLU A CA 1
ATOM 1617 C C . GLU A 1 216 ? -26.854 -6.528 21.850 1.00 67.44 216 GLU A C 1
ATOM 1619 O O . GLU A 1 216 ? -25.706 -6.954 21.756 1.00 67.44 216 GLU A O 1
ATOM 1624 N N . ASP A 1 217 ? -27.163 -5.418 22.524 1.00 70.25 217 ASP A N 1
ATOM 1625 C CA . ASP A 1 217 ? -26.206 -4.490 23.161 1.00 70.25 217 ASP A CA 1
ATOM 1626 C C . ASP A 1 217 ? -25.263 -3.719 22.215 1.00 70.25 217 ASP A C 1
ATOM 1628 O O . ASP A 1 217 ? -24.454 -2.910 22.676 1.00 70.25 217 ASP A O 1
ATOM 1632 N N . GLU A 1 218 ? -25.410 -3.867 20.896 1.00 77.69 218 GLU A N 1
ATOM 1633 C CA . GLU A 1 218 ? -24.694 -3.053 19.914 1.00 77.69 218 GLU A CA 1
ATOM 1634 C C . GLU A 1 218 ? -25.544 -1.863 19.444 1.00 77.69 218 GLU A C 1
ATOM 1636 O O . GLU A 1 218 ? -26.780 -1.898 19.364 1.00 77.69 218 GLU A O 1
ATOM 1641 N N . GLY A 1 219 ? -24.867 -0.761 19.138 1.00 82.62 219 GLY A N 1
ATOM 1642 C CA . GLY A 1 219 ? -25.511 0.509 18.852 1.00 82.62 219 GLY A CA 1
ATOM 1643 C C . GLY A 1 219 ? -24.582 1.510 18.192 1.00 82.62 219 GLY A C 1
ATOM 1644 O O . GLY A 1 219 ? -23.432 1.223 17.867 1.00 82.62 219 GLY A O 1
ATOM 1645 N N . LEU A 1 220 ? -25.093 2.719 18.011 1.00 85.94 220 LEU A N 1
ATOM 1646 C CA . LEU A 1 220 ? -24.345 3.832 17.445 1.00 85.94 220 LEU A CA 1
ATOM 1647 C C . LEU A 1 220 ? -23.987 4.822 18.554 1.00 85.94 220 LEU A C 1
ATOM 1649 O O . LEU A 1 220 ? -24.821 5.142 19.401 1.00 85.94 220 LEU A O 1
ATOM 1653 N N . LEU A 1 221 ? -22.760 5.342 18.536 1.00 86.44 221 LEU A N 1
ATOM 1654 C CA . LEU A 1 221 ? -22.370 6.478 19.370 1.00 86.44 221 LEU A CA 1
ATOM 1655 C C . LEU A 1 221 ? -22.825 7.773 18.700 1.00 86.44 221 LEU A C 1
ATOM 1657 O O . LEU A 1 221 ? -22.383 8.106 17.601 1.00 86.44 221 LEU A O 1
ATOM 1661 N N . ILE A 1 222 ? -23.720 8.506 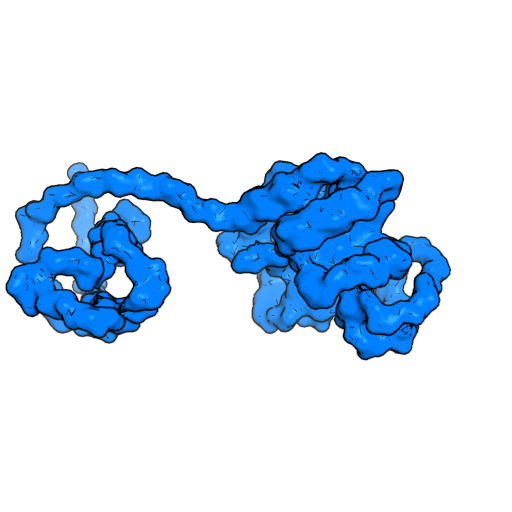19.360 1.00 86.88 222 ILE A N 1
ATOM 1662 C CA . ILE A 1 222 ? -24.411 9.651 18.765 1.00 86.88 222 ILE A CA 1
ATOM 1663 C C . ILE A 1 222 ? -24.330 10.845 19.694 1.00 86.88 222 ILE A C 1
ATOM 1665 O O . ILE A 1 222 ? -24.565 10.753 20.896 1.00 86.88 222 ILE A O 1
ATOM 1669 N N . GLY A 1 223 ? -24.028 12.002 19.126 1.00 84.69 223 GLY A N 1
ATOM 1670 C CA . GLY A 1 223 ? -23.994 13.250 19.860 1.00 84.69 223 GLY A CA 1
ATOM 1671 C C . GLY A 1 223 ? -23.889 14.432 18.916 1.00 84.69 223 GLY A C 1
ATOM 1672 O O . GLY A 1 223 ? -23.580 14.302 17.733 1.00 84.69 223 GLY A O 1
ATOM 1673 N N . SER A 1 224 ? -24.159 15.617 19.450 1.00 78.69 224 SER A N 1
ATOM 1674 C CA . SER A 1 224 ? -24.031 16.872 18.706 1.00 78.69 224 SER A CA 1
ATOM 1675 C C . SER A 1 224 ? -22.599 17.425 18.699 1.00 78.69 224 SER A C 1
ATOM 1677 O O . SER A 1 224 ? -22.339 18.429 18.034 1.00 78.69 224 SER A O 1
ATOM 1679 N N . ARG A 1 225 ? -21.672 16.799 19.441 1.00 73.44 225 ARG A N 1
ATOM 1680 C CA . ARG A 1 225 ? -20.260 17.187 19.571 1.00 73.44 225 ARG A CA 1
ATOM 1681 C C . ARG A 1 225 ? -19.374 15.943 19.582 1.00 73.44 225 ARG A C 1
ATOM 1683 O O . ARG A 1 225 ? -19.753 14.932 20.157 1.00 73.44 225 ARG A O 1
ATOM 1690 N N . SER A 1 226 ? -18.167 16.048 19.030 1.00 71.25 226 SER A N 1
ATOM 1691 C CA . SER A 1 226 ? -17.165 14.969 19.069 1.00 71.25 226 SER A CA 1
ATOM 1692 C C . SER A 1 226 ? -16.635 14.682 20.478 1.00 71.25 226 SER A C 1
ATOM 1694 O O . SER A 1 226 ? -16.150 13.591 20.740 1.00 71.25 226 SER A O 1
ATOM 1696 N N . SER A 1 227 ? -16.753 15.642 21.400 1.00 75.69 227 SER A N 1
ATOM 1697 C CA . SER A 1 227 ? -16.283 15.521 22.785 1.00 75.69 227 SER A CA 1
ATOM 1698 C C . SER A 1 227 ? -17.235 14.755 23.713 1.00 75.69 227 SER A C 1
ATOM 1700 O O . SER A 1 227 ? -16.948 14.638 24.899 1.00 75.69 227 SER A O 1
ATOM 1702 N N . GLY A 1 228 ? -18.400 14.316 23.227 1.00 81.06 228 GLY A N 1
ATOM 1703 C CA . GLY A 1 228 ? -19.390 13.619 24.045 1.00 81.06 228 GLY A CA 1
ATOM 1704 C C . GLY A 1 228 ? -20.464 12.960 23.189 1.00 81.06 228 GLY A C 1
ATOM 1705 O O . GLY A 1 228 ? -21.253 13.645 22.536 1.00 81.06 228 GLY A O 1
ATOM 1706 N N . LEU A 1 229 ? -20.484 11.631 23.221 1.00 87.19 229 LEU A N 1
ATOM 1707 C CA . LEU A 1 229 ? -21.420 10.782 22.494 1.00 87.19 229 LEU A CA 1
ATOM 1708 C C . LEU A 1 229 ? -22.177 9.906 23.497 1.00 87.19 229 LEU A C 1
ATOM 1710 O O . LEU A 1 229 ? -21.651 9.563 24.554 1.00 87.19 229 LEU A O 1
ATOM 1714 N N . VAL A 1 230 ? -23.406 9.541 23.157 1.00 87.38 230 VAL A N 1
ATOM 1715 C CA . VAL A 1 230 ? -24.236 8.597 23.908 1.00 87.38 230 VAL A CA 1
ATOM 1716 C C . VAL A 1 230 ? -24.407 7.348 23.057 1.00 87.38 230 VAL A C 1
ATOM 1718 O O . VAL A 1 230 ? -24.670 7.457 21.858 1.00 87.38 230 VAL A O 1
ATOM 1721 N N . LEU A 1 231 ? -24.260 6.167 23.660 1.00 86.75 231 LEU A N 1
ATOM 1722 C CA . LEU A 1 231 ? -24.571 4.913 22.982 1.00 86.75 231 LEU A CA 1
ATOM 1723 C C . LEU A 1 231 ? -26.091 4.781 22.841 1.00 86.75 231 LEU A C 1
ATOM 1725 O O . LEU A 1 231 ? -26.809 4.658 23.831 1.00 86.75 231 LEU A O 1
ATOM 1729 N N . SER A 1 232 ? -26.567 4.806 21.602 1.00 84.81 232 SER A N 1
ATOM 1730 C CA . SER A 1 232 ? -27.937 4.471 21.239 1.00 84.81 232 SER A CA 1
ATOM 1731 C C . SER A 1 232 ? -27.958 3.034 20.735 1.00 84.81 232 SER A C 1
ATOM 1733 O O . SER A 1 232 ? -27.548 2.781 19.600 1.00 84.81 232 SER A O 1
ATOM 1735 N N . CYS A 1 233 ? -28.417 2.103 21.570 1.00 77.06 233 CYS A N 1
ATOM 1736 C CA . CYS A 1 233 ? -28.575 0.703 21.181 1.00 77.06 233 CYS A CA 1
ATOM 1737 C C . CYS A 1 233 ? -29.546 0.562 20.003 1.00 77.06 233 CYS A C 1
ATOM 1739 O O . CYS A 1 233 ? -30.472 1.366 19.841 1.00 77.06 233 CYS A O 1
ATOM 1741 N N . SER A 1 234 ? -29.321 -0.463 19.184 1.00 69.69 234 SER A N 1
ATOM 1742 C CA . SER A 1 234 ? -30.292 -0.880 18.179 1.00 69.69 234 SER A CA 1
ATOM 1743 C C . SER A 1 234 ? -31.584 -1.364 18.850 1.00 69.69 234 SER A C 1
ATOM 1745 O O . SER A 1 234 ? -31.596 -1.747 20.021 1.00 69.69 234 SER A O 1
ATOM 1747 N N . GLU A 1 235 ? -32.703 -1.333 18.126 1.00 67.00 235 GLU A N 1
ATOM 1748 C CA . GLU A 1 235 ? -34.011 -1.783 18.630 1.00 67.00 235 GLU A CA 1
ATOM 1749 C C . GLU A 1 235 ? -34.101 -3.323 18.735 1.00 67.00 235 GLU A C 1
ATOM 1751 O O . GLU A 1 235 ? -35.124 -3.934 18.445 1.00 67.00 235 GLU A O 1
ATOM 1756 N N . THR A 1 236 ? -33.006 -3.981 19.110 1.00 58.06 236 THR A N 1
ATOM 1757 C CA . THR A 1 236 ? -32.931 -5.426 19.342 1.00 58.06 236 THR A CA 1
ATOM 1758 C C . THR A 1 236 ? -33.428 -5.812 20.732 1.00 58.06 236 THR A C 1
ATOM 1760 O O . THR A 1 236 ? -33.767 -6.972 20.958 1.00 58.06 236 THR A O 1
ATOM 1763 N N . HIS A 1 237 ? -33.500 -4.859 21.669 1.00 58.81 237 HIS A N 1
ATOM 1764 C CA . HIS A 1 237 ? -33.971 -5.120 23.029 1.00 58.81 237 HIS A CA 1
ATOM 1765 C C . HIS A 1 237 ? -35.503 -5.133 23.125 1.00 58.81 237 HIS A C 1
ATOM 1767 O O . HIS A 1 237 ? -36.170 -4.272 22.544 1.00 58.81 237 HIS A O 1
ATOM 1773 N N . PRO A 1 238 ? -36.094 -6.034 23.932 1.00 53.44 238 PRO A N 1
ATOM 1774 C CA . PRO A 1 238 ? -37.536 -6.059 24.146 1.00 53.44 238 PRO A CA 1
ATOM 1775 C C . PRO A 1 238 ? -38.018 -4.756 24.799 1.00 53.44 238 PRO A C 1
ATOM 1777 O O . PRO A 1 238 ? -37.679 -4.451 25.943 1.00 53.44 238 PRO A O 1
ATOM 1780 N N . CYS A 1 239 ? -38.858 -3.994 24.099 1.00 47.03 239 CYS A N 1
ATOM 1781 C CA . CYS A 1 239 ? -39.429 -2.742 24.594 1.00 47.03 239 CYS A CA 1
ATOM 1782 C C . CYS A 1 239 ? -40.963 -2.846 24.691 1.00 47.03 239 CYS A C 1
ATOM 1784 O O . CYS A 1 239 ? -41.615 -3.580 23.952 1.00 47.03 239 CYS A O 1
ATOM 1786 N N . ARG A 1 240 ? -41.573 -2.107 25.630 1.00 42.59 240 ARG A N 1
ATOM 1787 C CA . ARG A 1 240 ? -43.005 -2.219 25.990 1.00 42.59 240 ARG A CA 1
ATOM 1788 C C . ARG A 1 240 ? -43.986 -1.973 24.835 1.00 42.59 240 ARG A C 1
ATOM 1790 O O . ARG A 1 240 ? -45.130 -2.414 24.923 1.00 42.59 240 ARG A O 1
ATOM 1797 N N . THR A 1 241 ? -43.568 -1.245 23.807 1.00 46.31 241 THR A N 1
ATOM 1798 C CA . THR A 1 241 ? -44.393 -0.846 22.655 1.00 46.31 241 THR A CA 1
ATOM 1799 C C . THR A 1 241 ? -43.956 -1.488 21.343 1.00 46.31 241 THR A C 1
ATOM 1801 O O . THR A 1 241 ? -44.731 -1.473 20.390 1.00 46.31 241 THR A O 1
ATOM 1804 N N . CYS A 1 242 ? -42.770 -2.092 21.301 1.00 48.94 242 CYS A N 1
ATOM 1805 C CA . CYS A 1 242 ? -42.226 -2.727 20.110 1.00 48.94 242 CYS A CA 1
ATOM 1806 C C . CYS A 1 242 ? -42.302 -4.242 20.304 1.00 48.94 242 CYS A C 1
ATOM 1808 O O . CYS A 1 242 ? -41.553 -4.830 21.082 1.00 48.94 242 CYS A O 1
ATOM 1810 N N . ARG A 1 243 ? -43.278 -4.886 19.652 1.00 42.00 243 ARG A N 1
ATOM 1811 C CA . ARG A 1 243 ? -43.315 -6.351 19.581 1.00 42.00 243 ARG A CA 1
ATOM 1812 C C . ARG A 1 243 ? -42.186 -6.781 18.643 1.00 42.00 243 ARG A C 1
ATOM 1814 O O . ARG A 1 243 ? -42.255 -6.386 17.483 1.00 42.00 243 ARG A O 1
ATOM 1821 N N . PRO A 1 244 ? -41.212 -7.597 19.081 1.00 44.28 244 PRO A N 1
ATOM 1822 C CA . PRO A 1 244 ? -40.240 -8.161 18.159 1.00 44.28 244 PRO A CA 1
ATOM 1823 C C . PRO A 1 244 ? -40.993 -9.061 17.171 1.00 44.28 244 PRO A C 1
ATOM 1825 O O . PRO A 1 244 ? -41.519 -10.114 17.541 1.00 44.28 244 PRO A O 1
ATOM 1828 N N . GLY A 1 245 ? -41.138 -8.598 15.930 1.00 46.94 245 GLY A N 1
ATOM 1829 C CA . GLY A 1 245 ? -41.555 -9.438 14.815 1.00 46.94 245 GLY A CA 1
ATOM 1830 C C . GLY A 1 245 ? -40.412 -10.382 14.436 1.00 46.94 245 GLY A C 1
ATOM 1831 O O . GLY A 1 245 ? -39.250 -10.080 14.717 1.00 46.94 245 GLY A O 1
ATOM 1832 N N . PRO A 1 246 ? -40.691 -11.538 13.815 1.00 40.09 246 PRO A N 1
ATOM 1833 C CA . PRO A 1 246 ? -39.623 -12.398 13.342 1.00 40.09 246 PRO A CA 1
ATOM 1834 C C . PRO A 1 246 ? -38.880 -11.654 12.221 1.00 40.09 246 PRO A C 1
ATOM 1836 O O . PRO A 1 246 ? -39.436 -11.436 11.151 1.00 40.09 246 PRO A O 1
ATOM 1839 N N . SER A 1 247 ? -37.626 -11.276 12.482 1.00 39.53 247 SER A N 1
ATOM 1840 C CA . SER A 1 247 ? -36.616 -10.755 11.537 1.00 39.53 247 SER A CA 1
ATOM 1841 C C . SER A 1 247 ? -36.663 -9.293 11.058 1.00 39.53 247 SER A C 1
ATOM 1843 O O . SER A 1 247 ? -35.863 -8.949 10.195 1.00 39.53 247 SER A O 1
ATOM 1845 N N . GLU A 1 248 ? -37.478 -8.405 11.630 1.00 41.41 248 GLU A N 1
ATOM 1846 C CA . GLU A 1 248 ? -37.426 -6.972 11.278 1.00 41.41 248 GLU A CA 1
ATOM 1847 C C . GLU A 1 248 ? -36.835 -6.139 12.423 1.00 41.41 248 GLU A C 1
ATOM 1849 O O . GLU A 1 248 ? -37.509 -5.840 13.407 1.00 41.41 248 GLU A O 1
ATOM 1854 N N . SER A 1 249 ? -35.559 -5.768 12.301 1.00 45.31 249 SER A N 1
ATOM 1855 C CA . SER A 1 249 ? -34.992 -4.624 13.016 1.00 45.31 249 SER A CA 1
ATOM 1856 C C . SER A 1 249 ? -35.467 -3.341 12.323 1.00 45.31 249 SER A C 1
ATOM 1858 O O . SER A 1 249 ? -35.359 -3.193 11.106 1.00 45.31 249 SER A O 1
ATOM 1860 N N . THR A 1 250 ? -36.065 -2.422 13.080 1.00 41.69 250 THR A N 1
ATOM 1861 C CA . THR A 1 250 ? -36.516 -1.125 12.558 1.00 41.69 250 THR A CA 1
ATOM 1862 C C . THR A 1 250 ? -35.304 -0.195 12.393 1.00 41.69 250 THR A C 1
ATOM 1864 O O . THR A 1 250 ? -34.472 -0.122 13.302 1.00 41.69 250 THR A O 1
ATOM 1867 N N . PRO A 1 251 ? -35.176 0.561 11.286 1.00 45.66 251 PRO A N 1
ATOM 1868 C CA . PRO A 1 251 ? -34.092 1.525 11.122 1.00 45.66 251 PRO A CA 1
ATOM 1869 C C . PRO A 1 251 ? -34.145 2.613 12.202 1.00 45.66 251 PRO A C 1
ATOM 1871 O O . PRO A 1 251 ? -35.198 3.197 12.470 1.00 45.66 251 PRO A O 1
ATOM 1874 N N . ALA A 1 252 ? -32.989 2.939 12.782 1.00 50.97 252 ALA A N 1
ATOM 1875 C CA . ALA A 1 252 ? -32.889 4.031 13.739 1.00 50.97 252 ALA A CA 1
ATOM 1876 C C . ALA A 1 252 ? -33.027 5.380 13.008 1.00 50.97 252 ALA A C 1
ATOM 1878 O O . ALA A 1 252 ? -32.261 5.703 12.092 1.00 50.97 252 ALA A O 1
ATOM 1879 N N . ALA A 1 253 ? -34.031 6.170 13.397 1.00 42.22 253 ALA A N 1
ATOM 1880 C CA . ALA A 1 253 ? -34.278 7.499 12.851 1.00 42.22 253 ALA A CA 1
ATOM 1881 C C . ALA A 1 253 ? -33.663 8.568 13.763 1.00 42.22 253 ALA A C 1
ATOM 1883 O O . ALA A 1 253 ? -34.100 8.762 14.898 1.00 42.22 253 ALA A O 1
ATOM 1884 N N . PHE A 1 254 ? -32.676 9.301 13.253 1.00 51.53 254 PHE A N 1
ATOM 1885 C CA . PHE A 1 254 ? -32.015 10.378 13.987 1.00 51.53 254 PHE A CA 1
ATOM 1886 C C . PHE A 1 254 ? -32.514 11.737 13.528 1.00 51.53 254 PHE A C 1
ATOM 1888 O O . PHE A 1 254 ? -32.741 11.964 12.340 1.00 51.53 254 PHE A O 1
ATOM 1895 N N . THR A 1 255 ? -32.667 12.656 14.480 1.00 39.16 255 THR A N 1
ATOM 1896 C CA . THR A 1 255 ? -33.137 14.014 14.197 1.00 39.16 255 THR A CA 1
ATOM 1897 C C . THR A 1 255 ? -31.966 14.983 14.309 1.00 39.16 255 THR A C 1
ATOM 1899 O O . THR A 1 255 ? -31.372 15.126 15.376 1.00 39.16 255 THR A O 1
ATOM 1902 N N . ARG A 1 256 ? -31.620 15.666 13.215 1.00 40.94 256 ARG A N 1
ATOM 1903 C CA . ARG A 1 256 ? -30.616 16.732 13.207 1.00 40.94 256 ARG A CA 1
ATOM 1904 C C . ARG A 1 256 ? -31.315 18.078 13.355 1.00 40.94 256 ARG A C 1
ATOM 1906 O O . ARG A 1 256 ? -31.995 18.546 12.446 1.00 40.94 256 ARG A O 1
ATOM 1913 N N . THR A 1 257 ? -31.096 18.745 14.479 1.00 40.81 257 THR A N 1
ATOM 1914 C CA . THR A 1 257 ? -31.579 20.113 14.707 1.00 40.81 257 THR A CA 1
ATOM 1915 C C . THR A 1 257 ? -30.503 21.137 14.353 1.00 40.81 257 THR A C 1
ATOM 1917 O O . THR A 1 257 ? -29.391 21.093 14.884 1.00 40.81 257 THR A O 1
ATOM 1920 N N . ARG A 1 258 ? -30.819 22.109 13.486 1.00 40.22 258 ARG A N 1
ATOM 1921 C CA . ARG A 1 258 ? -29.958 23.282 13.252 1.00 40.22 258 ARG A CA 1
ATOM 1922 C C . ARG A 1 258 ? -30.093 24.261 14.422 1.00 40.22 258 ARG A C 1
ATOM 1924 O O . ARG A 1 258 ? -30.844 25.227 14.348 1.00 40.22 258 ARG A O 1
ATOM 1931 N N . SER A 1 259 ? -29.354 24.035 15.504 1.00 41.28 259 SER A N 1
ATOM 1932 C CA . SER A 1 259 ? -29.243 25.031 16.573 1.00 41.28 259 SER A CA 1
ATOM 1933 C C . SER A 1 259 ? -28.397 26.220 16.097 1.00 41.28 259 SER A C 1
ATOM 1935 O O . SER A 1 259 ? -27.188 26.105 15.903 1.00 41.28 259 SER A O 1
ATOM 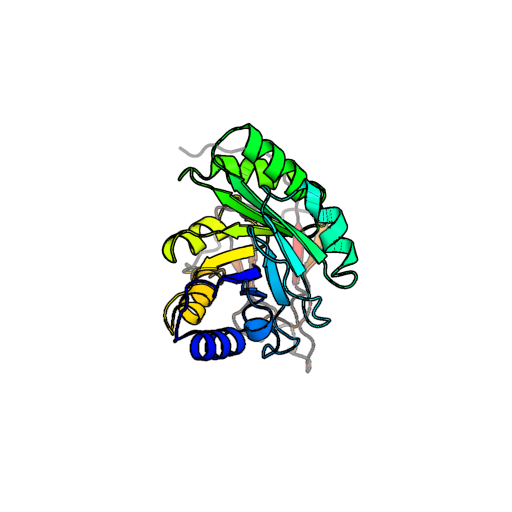1937 N N . ARG A 1 260 ? -29.027 27.385 15.905 1.00 46.69 260 ARG A N 1
ATOM 1938 C CA . ARG A 1 260 ? -28.351 28.687 16.005 1.00 46.69 260 ARG A CA 1
ATOM 1939 C C . ARG A 1 260 ? -28.611 29.216 17.414 1.00 46.69 260 ARG A C 1
ATOM 1941 O O . ARG A 1 260 ? -29.691 29.762 17.622 1.00 46.69 260 ARG A O 1
ATOM 1948 N N . ARG A 1 261 ? -27.653 29.101 18.347 1.00 42.22 261 ARG A N 1
ATOM 1949 C CA . ARG A 1 261 ? -27.480 30.048 19.474 1.00 42.22 261 ARG A CA 1
ATOM 1950 C C . ARG A 1 261 ? -26.187 29.826 20.281 1.00 42.22 261 ARG A C 1
ATOM 1952 O O . ARG A 1 261 ? -25.867 28.723 20.701 1.00 42.22 261 ARG A O 1
ATOM 1959 N N . THR A 1 262 ? -25.491 30.956 20.416 1.00 36.94 262 THR A N 1
ATOM 1960 C CA . THR A 1 262 ? -24.479 31.446 21.372 1.00 36.94 262 THR A CA 1
ATOM 1961 C C . THR A 1 262 ? -23.892 30.516 22.438 1.00 36.94 262 THR A C 1
ATOM 1963 O O . THR A 1 262 ? -24.585 30.013 23.316 1.00 36.94 262 THR A O 1
ATOM 1966 N N . VAL A 1 263 ? -22.557 30.448 22.415 1.00 34.28 263 VAL A N 1
ATOM 1967 C CA . VAL A 1 263 ? -21.665 29.912 23.450 1.00 34.28 263 VAL A CA 1
ATOM 1968 C C . VAL A 1 263 ? -21.873 30.669 24.768 1.00 34.28 263 VAL A C 1
ATOM 1970 O O . VAL A 1 263 ? -21.500 31.835 24.887 1.00 34.28 263 VAL A O 1
ATOM 1973 N N . GLY A 1 264 ? -22.460 29.998 25.759 1.00 33.12 264 GLY A N 1
ATOM 1974 C CA . GLY A 1 264 ? -22.371 30.393 27.162 1.00 33.12 264 GLY A CA 1
ATOM 1975 C C . GLY A 1 264 ? -21.028 29.935 27.725 1.00 33.12 264 GLY A C 1
ATOM 1976 O O . GLY A 1 264 ? -20.711 28.749 27.697 1.00 33.12 264 GLY A O 1
ATOM 1977 N N . ARG A 1 265 ? -20.225 30.896 28.177 1.00 32.91 265 ARG A N 1
ATOM 1978 C CA . ARG A 1 265 ? -18.921 30.713 28.820 1.00 32.91 265 ARG A CA 1
ATOM 1979 C C . ARG A 1 265 ? -19.164 30.235 30.258 1.00 32.91 265 ARG A C 1
ATOM 1981 O O . ARG A 1 265 ? -19.791 30.961 31.022 1.00 32.91 265 ARG A O 1
ATOM 1988 N N . THR A 1 266 ? -18.703 29.043 30.620 1.00 33.50 266 THR A N 1
ATOM 1989 C CA . THR A 1 266 ? -18.671 28.581 32.018 1.00 33.50 266 THR A CA 1
ATOM 1990 C C . THR A 1 266 ? -17.408 29.104 32.702 1.00 33.50 266 THR A C 1
ATOM 1992 O O . THR A 1 266 ? -16.306 28.901 32.190 1.00 33.50 266 THR A O 1
ATOM 1995 N N . THR A 1 267 ? -17.597 29.821 33.811 1.00 37.12 267 THR A N 1
ATOM 1996 C CA . THR A 1 267 ? -16.608 30.042 34.882 1.00 37.12 267 THR A CA 1
ATOM 1997 C C . THR A 1 267 ? -16.472 28.806 35.747 1.00 37.12 267 THR A C 1
ATOM 1999 O O . THR A 1 267 ? -17.526 28.161 35.956 1.00 37.12 267 THR A O 1
#